Protein AF-A0A0A1UCY6-F1 (afdb_monomer_lite)

Foldseek 3Di:
DALPPLLVVLLVQLVVLLVVQLVPVVDPDLGDPVSLVSNVVSLVVNLVVLVVCCVPPVVVVVVLSVLLVVLSVLLVVLSVCLVVDPDSLSNLVSSVSNSVSSLVNSVCSLQVLLVVLVVLLVVLLCLLVVDPDLVCVVVSLVSLVVSLVSLVRHLPYPQFDPVLSVLSVVLSVVSVVLSVVLVVCSVVVHDDPVSSVVSNVSSVSNSVSSVVRSVSSVVVSVVVVVVVVVVVVVSVVSSVVVVVVVVVVVVVVVVVVVVVVVVVVVVVVVVVVVVVVVVVVVVVVVVVVVVVVVVD

Secondary structure (DSSP, 8-state):
--S-HHHHHHHHHHHHHHHHHHHHTTSSSSS-HHHHHHHHHHHHHHHHHHHHHHHHH-TT-HHHHHHHHHHHHHHHHHHHHHTT--SHHHHHHHHHHHHHHHHHHHHHHHHHHHHHHHHHHHHHHHHHHH--SGGGHHHHHHHHHHHHHHHHHHHT-TTS-HHHHHHHHHHHHHHHHHHHHHHHHHHTT--SHHHHHHHHHHHHHHHHHHHHHHHHHHHHHHHHHHHHHHHHHHHHHHHHHHHHHHHHHHHHHHHHHHHHHHHHHHHHHHHHHHHHHHHHHHHHHHHHHHHHHHT-

Radius of gyration: 37.34 Å; chains: 1; bounding box: 74×32×142 Å

Sequence (296 aa):
MTLNTPITHLVAEVNEAIISIYKSTDSKELIPKQHESVIVKNVLELTEKVEDVVSKEYDGYDVLTTKIREKVESVNGNIISLSLLKSKEKVLDALFNISGDCSSLVVIFALSPFLRMVHFKEVTCDLVRSKTDIKDFPQILFTVQQYHQLLKSLANDSNIDKGSKDKIEAICVGLENKMEMWASAYRNKQKQDGLYKEVLEEFEKCGDVVLEAQKVVEKVVENYTKEKMGINQQLDKIRDKTSDTQKKAKNEKTERIEQLLTKEEREEAKSESEKATDEESIEKCQQIVAESQRSK

Structure (mmCIF, N/CA/C/O backbone):
data_AF-A0A0A1UCY6-F1
#
_entry.id   AF-A0A0A1UCY6-F1
#
loop_
_atom_site.group_PDB
_atom_site.id
_atom_site.type_symbol
_atom_site.label_atom_id
_atom_site.label_alt_id
_atom_site.label_comp_id
_atom_site.label_asym_id
_atom_site.label_entity_id
_atom_site.label_seq_id
_atom_site.pdbx_PDB_ins_code
_atom_site.Cartn_x
_atom_site.Cartn_y
_atom_site.Cartn_z
_atom_site.occupancy
_atom_site.B_iso_or_equiv
_atom_site.auth_seq_id
_atom_site.auth_comp_id
_atom_site.auth_asym_id
_atom_site.auth_atom_id
_atom_site.pdbx_PDB_model_num
ATOM 1 N N . MET A 1 1 ? 5.368 0.051 10.826 1.00 36.47 1 MET A N 1
ATOM 2 C CA . MET A 1 1 ? 5.473 -0.326 9.407 1.00 36.47 1 MET A CA 1
ATOM 3 C C . MET A 1 1 ? 5.391 0.980 8.621 1.00 36.47 1 MET A C 1
ATOM 5 O O . MET A 1 1 ? 4.327 1.537 8.401 1.00 36.47 1 MET A O 1
ATOM 9 N N . THR A 1 2 ? 6.540 1.568 8.322 1.00 36.78 2 THR A N 1
ATOM 10 C CA . THR A 1 2 ? 6.641 2.617 7.302 1.00 36.78 2 THR A CA 1
ATOM 11 C C . THR A 1 2 ? 6.137 2.043 5.976 1.00 36.78 2 THR A C 1
ATOM 13 O O . THR A 1 2 ? 6.416 0.869 5.725 1.00 36.78 2 THR A O 1
ATOM 16 N N . LEU A 1 3 ? 5.468 2.818 5.105 1.00 48.84 3 LEU A N 1
ATOM 17 C CA . LEU A 1 3 ? 5.496 2.571 3.653 1.00 48.84 3 LEU A CA 1
ATOM 18 C C . LEU A 1 3 ? 6.866 2.006 3.329 1.00 48.84 3 LEU A C 1
ATOM 20 O O . LEU A 1 3 ? 7.843 2.646 3.717 1.00 48.84 3 LEU A O 1
ATOM 24 N N . ASN A 1 4 ? 6.943 0.813 2.742 1.00 61.12 4 ASN A N 1
ATOM 25 C CA . ASN A 1 4 ? 8.197 0.086 2.593 1.00 61.12 4 ASN A CA 1
ATOM 26 C C . ASN A 1 4 ? 9.200 0.921 1.781 1.00 61.12 4 ASN A C 1
ATOM 28 O O . ASN A 1 4 ? 9.358 0.736 0.580 1.00 61.12 4 ASN A O 1
ATOM 32 N N . THR A 1 5 ? 9.913 1.832 2.450 1.00 60.22 5 THR A N 1
ATOM 33 C CA . THR A 1 5 ? 11.006 2.651 1.937 1.00 60.22 5 THR A CA 1
ATOM 34 C C . THR A 1 5 ? 12.005 1.771 1.195 1.00 60.22 5 THR A C 1
ATOM 36 O O . THR A 1 5 ? 12.453 2.182 0.127 1.00 60.22 5 THR A O 1
ATOM 39 N N . PRO A 1 6 ? 12.276 0.528 1.656 1.00 64.75 6 PRO A N 1
ATOM 40 C CA . PRO A 1 6 ? 13.057 -0.426 0.885 1.00 64.75 6 PRO A CA 1
ATOM 41 C C . PRO A 1 6 ? 12.471 -0.773 -0.496 1.00 64.75 6 PRO A C 1
ATOM 43 O O . PRO A 1 6 ? 13.231 -0.850 -1.451 1.00 64.75 6 PRO A O 1
ATOM 46 N N . ILE A 1 7 ? 11.152 -0.956 -0.629 1.00 73.94 7 ILE A N 1
ATOM 47 C CA . ILE A 1 7 ? 10.473 -1.248 -1.906 1.00 73.94 7 ILE A CA 1
ATOM 48 C C . ILE A 1 7 ? 10.523 -0.025 -2.827 1.00 73.94 7 ILE A C 1
ATOM 50 O O . ILE A 1 7 ? 10.945 -0.139 -3.975 1.00 73.94 7 ILE A O 1
ATOM 54 N N . THR A 1 8 ? 10.156 1.160 -2.330 1.00 70.19 8 THR A N 1
ATOM 55 C CA . THR A 1 8 ? 10.179 2.393 -3.136 1.00 70.19 8 THR A CA 1
ATOM 56 C C . THR A 1 8 ? 11.591 2.739 -3.611 1.00 70.19 8 THR A C 1
ATOM 58 O O . THR A 1 8 ? 11.768 3.139 -4.761 1.00 70.19 8 THR A O 1
ATOM 61 N N . HIS A 1 9 ? 12.602 2.549 -2.758 1.00 75.50 9 HIS A N 1
ATOM 62 C CA . HIS A 1 9 ? 14.003 2.775 -3.105 1.00 75.50 9 HIS A CA 1
ATOM 63 C C . HIS A 1 9 ? 14.498 1.789 -4.170 1.00 75.50 9 HIS A C 1
ATOM 65 O O . HIS A 1 9 ? 15.027 2.226 -5.187 1.00 75.50 9 HIS A O 1
ATOM 71 N N . LEU A 1 10 ? 14.235 0.487 -4.006 1.00 77.81 10 LEU A N 1
ATOM 72 C CA . LEU A 1 10 ? 14.596 -0.520 -5.011 1.00 77.81 10 LEU A CA 1
ATOM 73 C C . LEU A 1 10 ? 13.938 -0.239 -6.366 1.00 77.81 10 LEU A C 1
ATOM 75 O O . LEU A 1 10 ? 14.591 -0.316 -7.404 1.00 77.81 10 LEU A O 1
ATOM 79 N N . VAL A 1 11 ? 12.662 0.157 -6.371 1.00 79.31 11 VAL A N 1
ATOM 80 C CA . VAL A 1 11 ? 11.963 0.546 -7.604 1.00 79.31 11 VAL A CA 1
ATOM 81 C C . VAL A 1 11 ? 12.565 1.811 -8.226 1.00 79.31 11 VAL A C 1
ATOM 83 O O . VAL A 1 11 ? 12.599 1.929 -9.454 1.00 79.31 11 VAL A O 1
ATOM 86 N N . ALA A 1 12 ? 13.043 2.766 -7.426 1.00 75.69 12 ALA A N 1
ATOM 87 C CA . ALA A 1 12 ? 13.746 3.938 -7.943 1.00 75.69 12 ALA A CA 1
ATOM 88 C C . ALA A 1 12 ? 15.051 3.533 -8.644 1.00 75.69 12 ALA A C 1
ATOM 90 O O . ALA A 1 12 ? 15.244 3.906 -9.799 1.00 75.69 12 ALA A O 1
ATOM 91 N N . GLU A 1 13 ? 15.872 2.693 -8.013 1.00 76.38 13 GLU A N 1
ATOM 92 C CA . GLU A 1 13 ? 17.135 2.220 -8.592 1.00 76.38 13 GLU A CA 1
ATOM 93 C C . GLU A 1 13 ? 16.928 1.391 -9.869 1.00 76.38 13 GLU A C 1
ATOM 95 O O . GLU A 1 13 ? 17.644 1.577 -10.855 1.00 76.38 13 GLU A O 1
ATOM 100 N N . VAL A 1 14 ? 15.917 0.510 -9.896 1.00 79.81 14 VAL A N 1
ATOM 101 C CA . VAL A 1 14 ? 15.536 -0.234 -11.111 1.00 79.81 14 VAL A CA 1
ATOM 102 C C . VAL A 1 14 ? 15.190 0.740 -12.237 1.00 79.81 14 VAL A C 1
ATOM 104 O O . VAL A 1 14 ? 15.699 0.614 -13.351 1.00 79.81 14 VAL A O 1
ATOM 107 N N . ASN A 1 15 ? 14.371 1.753 -11.951 1.00 75.50 15 ASN A N 1
ATOM 108 C CA . ASN A 1 15 ? 13.980 2.746 -12.946 1.00 75.50 15 ASN A CA 1
ATOM 109 C C . ASN A 1 15 ? 15.160 3.612 -13.424 1.00 75.50 15 ASN A C 1
ATOM 111 O O . ASN A 1 15 ? 15.242 3.922 -14.611 1.00 75.50 15 ASN A O 1
ATOM 115 N N . GLU A 1 16 ? 16.085 3.993 -12.544 1.00 77.06 16 GLU A N 1
ATOM 116 C CA . GLU A 1 16 ? 17.292 4.743 -12.915 1.00 77.06 16 GLU A CA 1
ATOM 117 C C . GLU A 1 16 ? 18.230 3.930 -13.814 1.00 77.06 16 GLU A C 1
ATOM 119 O O . GLU A 1 16 ? 18.746 4.449 -14.814 1.00 77.06 16 GLU A O 1
ATOM 124 N N . ALA A 1 17 ? 18.412 2.642 -13.508 1.00 76.00 17 ALA A N 1
ATOM 125 C CA . ALA A 1 17 ? 19.177 1.728 -14.348 1.00 76.00 17 ALA A CA 1
ATOM 126 C C . ALA A 1 17 ? 18.526 1.575 -15.732 1.00 76.00 17 ALA A C 1
ATOM 128 O O . ALA A 1 17 ? 19.215 1.685 -16.747 1.00 76.00 17 ALA A O 1
ATOM 129 N N . ILE A 1 18 ? 17.197 1.427 -15.784 1.00 77.12 18 ILE A N 1
ATOM 130 C CA . ILE A 1 18 ? 16.427 1.379 -17.035 1.00 77.12 18 ILE A CA 1
ATOM 131 C C . ILE A 1 18 ? 16.648 2.656 -17.858 1.00 77.12 18 ILE A C 1
ATOM 133 O O . ILE A 1 18 ? 17.048 2.576 -19.019 1.00 77.12 18 ILE A O 1
ATOM 137 N N . ILE A 1 19 ? 16.469 3.842 -17.265 1.00 71.50 19 ILE A N 1
ATOM 138 C CA . ILE A 1 19 ? 16.681 5.135 -17.945 1.00 71.50 19 ILE A CA 1
ATOM 139 C C . ILE A 1 19 ? 18.115 5.256 -18.484 1.00 71.50 19 ILE A C 1
ATOM 141 O O . ILE A 1 19 ? 18.329 5.793 -19.574 1.00 71.50 19 ILE A O 1
ATOM 145 N N . SER A 1 20 ? 19.102 4.750 -17.744 1.00 74.25 20 SER A N 1
ATOM 146 C CA . SER A 1 20 ? 20.510 4.760 -18.160 1.00 74.25 20 SER A CA 1
ATOM 147 C C . SER A 1 20 ? 20.765 3.855 -19.370 1.00 74.25 20 SER A C 1
ATOM 149 O O . SER A 1 20 ? 21.472 4.258 -20.298 1.00 74.25 20 SER A O 1
ATOM 151 N N . ILE A 1 21 ? 20.133 2.677 -19.425 1.00 71.69 21 ILE A N 1
ATOM 152 C CA . ILE A 1 21 ? 20.157 1.809 -20.615 1.00 71.69 21 ILE A CA 1
ATOM 153 C C . ILE A 1 21 ? 19.553 2.554 -21.803 1.00 71.69 21 ILE A C 1
ATOM 155 O O . ILE A 1 21 ? 20.189 2.666 -22.845 1.00 71.69 21 ILE A O 1
ATOM 159 N N . TYR A 1 22 ? 18.380 3.164 -21.636 1.00 68.19 22 TYR A N 1
ATOM 160 C CA . TYR A 1 22 ? 17.743 3.920 -22.713 1.00 68.19 22 TYR A CA 1
ATOM 161 C C . TYR A 1 22 ? 18.641 5.025 -23.279 1.00 68.19 22 TYR A C 1
ATOM 163 O O . TYR A 1 22 ? 18.800 5.118 -24.496 1.00 68.19 22 TYR A O 1
ATOM 171 N N . LYS A 1 23 ? 19.284 5.816 -22.413 1.00 67.69 23 LYS A N 1
ATOM 172 C CA . LYS A 1 23 ? 20.198 6.895 -22.824 1.00 67.69 23 LYS A CA 1
ATOM 173 C C . LYS A 1 23 ? 21.490 6.398 -23.484 1.00 67.69 23 LYS A C 1
ATOM 175 O O . LYS A 1 23 ? 22.097 7.154 -24.232 1.00 67.69 23 LYS A O 1
ATOM 180 N N . SER A 1 24 ? 21.913 5.160 -23.222 1.00 63.75 24 SER A N 1
ATOM 181 C CA . SER A 1 24 ? 23.158 4.576 -23.751 1.00 63.75 24 SER A CA 1
ATOM 182 C C . SER A 1 24 ? 22.975 3.749 -25.030 1.00 63.75 24 SER A C 1
ATOM 184 O O . SER A 1 24 ? 23.959 3.302 -25.622 1.00 63.75 24 SER A O 1
ATOM 186 N N . THR A 1 25 ? 21.741 3.585 -25.520 1.00 57.81 25 THR A N 1
ATOM 187 C CA . THR A 1 25 ? 21.424 2.744 -26.693 1.00 57.81 25 THR A CA 1
ATOM 188 C C . THR A 1 25 ? 21.888 3.274 -28.070 1.00 57.81 25 THR A C 1
ATOM 190 O O . THR A 1 25 ? 21.424 2.772 -29.100 1.00 57.81 25 THR A O 1
ATOM 193 N N . ASP A 1 26 ? 22.835 4.216 -28.112 1.00 53.22 26 ASP A N 1
ATOM 194 C CA . ASP A 1 26 ? 23.655 4.526 -29.300 1.00 53.22 26 ASP A CA 1
ATOM 195 C C . ASP A 1 26 ? 24.856 3.562 -29.459 1.00 53.22 26 ASP A C 1
ATOM 197 O O . ASP A 1 26 ? 25.569 3.597 -30.464 1.00 53.22 26 ASP A O 1
ATOM 201 N N . SER A 1 27 ? 25.097 2.678 -28.481 1.00 48.75 27 SER A N 1
ATOM 202 C CA . SER A 1 27 ? 26.205 1.714 -28.503 1.00 48.75 27 SER A CA 1
ATOM 203 C C . SER A 1 27 ? 25.883 0.427 -29.289 1.00 48.75 27 SER A C 1
ATOM 205 O O . SER A 1 27 ? 24.729 0.024 -29.416 1.00 48.75 27 SER A O 1
ATOM 207 N N . LYS A 1 28 ? 26.922 -0.253 -29.803 1.00 51.94 28 LYS A N 1
ATOM 208 C CA . LYS A 1 28 ? 26.814 -1.542 -30.522 1.00 51.94 28 LYS A CA 1
ATOM 209 C C . LYS A 1 28 ? 26.349 -2.716 -29.636 1.00 51.94 28 LYS A C 1
ATOM 211 O O . LYS A 1 28 ? 26.032 -3.772 -30.180 1.00 51.94 28 LYS A O 1
ATOM 216 N N . GLU A 1 29 ? 26.318 -2.558 -28.311 1.00 55.44 29 GLU A N 1
ATOM 217 C CA . GLU A 1 29 ? 25.766 -3.545 -27.372 1.00 55.44 29 GLU A CA 1
ATOM 218 C C . GLU A 1 29 ? 24.284 -3.245 -27.083 1.00 55.44 29 GLU A C 1
ATOM 220 O O . GLU A 1 29 ? 23.914 -2.093 -26.863 1.00 55.44 29 GLU A O 1
ATOM 225 N N . LEU A 1 30 ? 23.429 -4.282 -27.073 1.00 62.16 30 LEU A N 1
ATOM 226 C CA . LEU A 1 30 ? 21.986 -4.130 -26.810 1.00 62.16 30 LEU A CA 1
ATOM 227 C C . LEU A 1 30 ? 21.695 -3.622 -25.388 1.00 62.16 30 LEU A C 1
ATOM 229 O O . LEU A 1 30 ? 20.780 -2.820 -25.212 1.00 62.16 30 LEU A O 1
ATOM 233 N N . ILE A 1 31 ? 22.458 -4.094 -24.395 1.00 67.81 31 ILE A N 1
ATOM 234 C CA . ILE A 1 31 ? 22.411 -3.663 -22.994 1.00 67.81 31 ILE A CA 1
ATOM 235 C C . ILE A 1 31 ? 23.829 -3.787 -22.417 1.00 67.81 31 ILE A C 1
ATOM 237 O O . ILE A 1 31 ? 24.415 -4.869 -22.506 1.00 67.81 31 ILE A O 1
ATOM 241 N N . PRO A 1 32 ? 24.395 -2.742 -21.791 1.00 71.50 32 PRO A N 1
ATOM 242 C CA . PRO A 1 32 ? 25.654 -2.886 -21.069 1.00 71.50 32 PRO A CA 1
ATOM 243 C C . PRO A 1 32 ? 25.485 -3.840 -19.875 1.00 71.50 32 PRO A C 1
ATOM 245 O O . PRO A 1 32 ? 24.627 -3.618 -19.018 1.00 71.50 32 PRO A O 1
ATOM 248 N N . LYS A 1 33 ? 26.338 -4.870 -19.770 1.00 70.88 33 LYS A N 1
ATOM 249 C CA . LYS A 1 33 ? 26.254 -5.923 -18.727 1.00 70.88 33 LYS A CA 1
ATOM 250 C C . LYS A 1 33 ? 26.164 -5.388 -17.295 1.00 70.88 33 LYS A C 1
ATOM 252 O O . LYS A 1 33 ? 25.542 -6.004 -16.433 1.00 70.88 33 LYS A O 1
ATOM 257 N N . GLN A 1 34 ? 26.794 -4.244 -17.030 1.00 75.12 34 GLN A N 1
ATOM 258 C CA . GLN A 1 34 ? 26.742 -3.594 -15.724 1.00 75.12 34 GLN A CA 1
ATOM 259 C C . GLN A 1 34 ? 25.317 -3.147 -15.363 1.00 75.12 34 GLN A C 1
ATOM 261 O O . GLN A 1 34 ? 24.903 -3.328 -14.223 1.00 75.12 34 GLN A O 1
ATOM 266 N N . HIS A 1 35 ? 24.552 -2.611 -16.318 1.00 75.06 35 HIS A N 1
ATOM 267 C CA . HIS A 1 35 ? 23.176 -2.178 -16.074 1.00 75.06 35 HIS A CA 1
ATOM 268 C C . HIS A 1 35 ? 22.208 -3.356 -15.961 1.00 75.06 35 HIS A C 1
ATOM 270 O O . HIS A 1 35 ? 21.337 -3.339 -15.097 1.00 75.06 35 HIS A O 1
ATOM 276 N N . GLU A 1 36 ? 22.389 -4.396 -16.779 1.00 77.44 36 GLU A N 1
ATOM 277 C CA . GLU A 1 36 ? 21.610 -5.636 -16.669 1.00 77.44 36 GLU A CA 1
ATOM 278 C C . GLU A 1 36 ? 21.780 -6.272 -15.281 1.00 77.44 36 GLU A C 1
ATOM 280 O O . GLU A 1 36 ? 20.794 -6.578 -14.617 1.00 77.44 36 GLU A O 1
ATOM 285 N N . SER A 1 37 ? 23.022 -6.375 -14.798 1.00 80.38 37 SER A N 1
ATOM 286 C CA . SER A 1 37 ? 23.331 -6.904 -13.464 1.00 80.38 37 SER A CA 1
ATOM 287 C C . SER A 1 37 ? 22.648 -6.114 -12.339 1.00 80.38 37 SER A C 1
ATOM 289 O O . SER A 1 37 ? 22.101 -6.710 -11.413 1.00 80.38 37 SER A O 1
ATOM 291 N N . VAL A 1 38 ? 22.615 -4.778 -12.439 1.00 81.38 38 VAL A N 1
ATOM 292 C CA . VAL A 1 38 ? 21.923 -3.917 -11.463 1.00 81.38 38 VAL A CA 1
ATOM 293 C C . VAL A 1 38 ? 20.415 -4.172 -11.466 1.00 81.38 38 VAL A C 1
ATOM 295 O O . VAL A 1 38 ? 19.833 -4.345 -10.398 1.00 81.38 38 VAL A O 1
ATOM 298 N N . ILE A 1 39 ? 19.784 -4.248 -12.643 1.00 82.06 39 ILE A N 1
ATOM 299 C CA . ILE A 1 39 ? 18.339 -4.510 -12.753 1.00 82.06 39 ILE A CA 1
ATOM 300 C C . ILE A 1 39 ? 17.994 -5.881 -12.172 1.00 82.06 39 ILE A C 1
ATOM 302 O O . ILE A 1 39 ? 17.085 -5.982 -11.351 1.00 82.06 39 ILE A O 1
ATOM 306 N N . VAL A 1 40 ? 18.739 -6.922 -12.560 1.00 84.56 40 VAL A N 1
ATOM 307 C CA . VAL A 1 40 ? 18.533 -8.292 -12.068 1.00 84.56 40 VAL A CA 1
ATOM 308 C C . VAL A 1 40 ? 18.658 -8.332 -10.548 1.00 84.56 40 VAL A C 1
ATOM 310 O O . VAL A 1 40 ? 17.751 -8.814 -9.874 1.00 84.56 40 VAL A O 1
ATOM 313 N N . LYS A 1 41 ? 19.750 -7.789 -9.998 1.00 86.25 41 LYS A N 1
ATOM 314 C CA . LYS A 1 41 ? 19.990 -7.772 -8.552 1.00 86.25 41 LYS A CA 1
ATOM 315 C C . LYS A 1 41 ? 18.849 -7.077 -7.806 1.00 86.25 41 LYS A C 1
ATOM 317 O O . LYS A 1 41 ? 18.304 -7.645 -6.864 1.00 86.25 41 LYS A O 1
ATOM 322 N N . ASN A 1 42 ? 18.482 -5.873 -8.236 1.00 84.75 42 ASN A N 1
ATOM 323 C CA . ASN A 1 42 ? 17.509 -5.061 -7.516 1.00 84.75 42 ASN A CA 1
ATOM 324 C C . ASN A 1 42 ? 16.091 -5.625 -7.606 1.00 84.75 42 ASN A C 1
ATOM 326 O O . ASN A 1 42 ? 15.320 -5.465 -6.665 1.00 84.75 42 ASN A O 1
ATOM 330 N N . VAL A 1 43 ? 15.739 -6.319 -8.691 1.00 86.25 43 VAL A N 1
ATOM 331 C CA . VAL A 1 43 ? 14.443 -7.001 -8.767 1.00 86.25 43 VAL A CA 1
ATOM 332 C C . VAL A 1 43 ? 14.399 -8.294 -7.966 1.00 86.25 43 VAL A C 1
ATOM 334 O O . VAL A 1 43 ? 13.355 -8.593 -7.385 1.00 86.25 43 VAL A O 1
ATOM 337 N N . LEU A 1 44 ? 15.492 -9.052 -7.888 1.00 86.62 44 LEU A N 1
ATOM 338 C CA . LEU A 1 44 ? 15.538 -10.201 -6.983 1.00 86.62 44 LEU A CA 1
ATOM 339 C C . LEU A 1 44 ? 15.350 -9.735 -5.534 1.00 86.62 44 LEU A C 1
ATOM 341 O O . LEU A 1 44 ? 14.496 -10.263 -4.827 1.00 86.62 44 LEU A O 1
ATOM 345 N N . GLU A 1 45 ? 16.039 -8.663 -5.135 1.00 87.69 45 GLU A N 1
ATOM 346 C CA . GLU A 1 45 ? 15.859 -8.062 -3.809 1.00 87.69 45 GLU A CA 1
ATOM 347 C C . GLU A 1 45 ? 14.438 -7.495 -3.611 1.00 87.69 45 GLU A C 1
ATOM 349 O O . GLU A 1 45 ? 13.851 -7.629 -2.537 1.00 87.69 45 GLU A O 1
ATOM 354 N N . LEU A 1 46 ? 13.849 -6.890 -4.649 1.00 86.56 46 LEU A N 1
ATOM 355 C CA . LEU A 1 46 ? 12.462 -6.416 -4.624 1.00 86.56 46 LEU A CA 1
ATOM 356 C C . LEU A 1 46 ? 11.487 -7.575 -4.413 1.00 86.56 46 LEU A C 1
ATOM 358 O O . LEU A 1 46 ? 10.582 -7.454 -3.594 1.00 86.56 46 LEU A O 1
ATOM 362 N N . THR A 1 47 ? 11.684 -8.685 -5.122 1.00 87.12 47 THR A N 1
ATOM 363 C CA . THR A 1 47 ? 10.861 -9.896 -5.018 1.00 87.12 47 THR A CA 1
ATOM 364 C C . THR A 1 47 ? 10.886 -10.441 -3.596 1.00 87.12 47 THR A C 1
ATOM 366 O O . THR A 1 47 ? 9.830 -10.661 -3.009 1.00 87.12 47 THR A O 1
ATOM 369 N N . GLU A 1 48 ? 12.077 -10.589 -3.012 1.00 87.69 48 GLU A N 1
ATOM 370 C CA . GLU A 1 48 ? 12.233 -11.072 -1.637 1.00 87.69 48 GLU A CA 1
ATOM 371 C C . GLU A 1 48 ? 11.522 -10.161 -0.630 1.00 87.69 48 GLU A C 1
ATOM 373 O O . GLU A 1 48 ? 10.778 -10.641 0.226 1.00 87.69 48 GLU A O 1
ATOM 378 N N . LYS A 1 49 ? 11.689 -8.838 -0.756 1.00 87.56 49 LYS A N 1
ATOM 379 C CA . LYS A 1 49 ? 11.025 -7.882 0.143 1.00 87.56 49 LYS A CA 1
ATOM 380 C C . LYS A 1 49 ? 9.514 -7.863 -0.035 1.00 87.56 49 LYS A C 1
ATOM 382 O O . LYS A 1 49 ? 8.795 -7.720 0.948 1.00 87.56 49 LYS A O 1
ATOM 387 N N . VAL A 1 50 ? 9.022 -7.989 -1.264 1.00 88.44 50 VAL A N 1
ATOM 388 C CA . VAL A 1 50 ? 7.582 -8.042 -1.529 1.00 88.44 50 VAL A CA 1
ATOM 389 C C . VAL A 1 50 ? 6.966 -9.293 -0.908 1.00 88.44 50 VAL A C 1
ATOM 391 O O . VAL A 1 50 ? 5.947 -9.169 -0.237 1.00 88.44 50 VAL A O 1
ATOM 394 N N . GLU A 1 51 ? 7.582 -10.466 -1.055 1.00 86.69 51 GLU A N 1
ATOM 395 C CA . GLU A 1 51 ? 7.083 -11.702 -0.431 1.00 86.69 51 GLU A CA 1
ATOM 396 C C . GLU A 1 51 ? 7.135 -11.643 1.106 1.00 86.69 51 GLU A C 1
ATOM 398 O O . GLU A 1 51 ? 6.185 -12.058 1.778 1.00 86.69 51 GLU A O 1
ATOM 403 N N . ASP A 1 52 ? 8.191 -11.060 1.686 1.00 87.50 52 ASP A N 1
ATOM 404 C CA . ASP A 1 52 ? 8.277 -10.831 3.135 1.00 87.50 52 ASP A CA 1
ATOM 405 C C . ASP A 1 52 ? 7.125 -9.947 3.639 1.00 87.50 52 ASP A C 1
ATOM 407 O O . ASP A 1 52 ? 6.468 -10.260 4.631 1.00 87.50 52 ASP A O 1
ATOM 411 N N . VAL A 1 53 ? 6.823 -8.872 2.914 1.00 84.00 53 VAL A N 1
ATOM 412 C CA . VAL A 1 53 ? 5.739 -7.949 3.258 1.00 84.00 53 VAL A CA 1
ATOM 413 C C . VAL A 1 53 ? 4.372 -8.604 3.067 1.00 84.00 53 VAL A C 1
ATOM 415 O O . VAL A 1 53 ? 3.515 -8.505 3.943 1.00 84.00 53 VAL A O 1
ATOM 418 N N . VAL A 1 54 ? 4.153 -9.298 1.949 1.00 86.06 54 VAL A N 1
ATOM 419 C CA . VAL A 1 54 ? 2.896 -10.004 1.660 1.00 86.06 54 VAL A CA 1
ATOM 420 C C . VAL A 1 54 ? 2.595 -11.033 2.747 1.00 86.06 54 VAL A C 1
ATOM 422 O O . VAL A 1 54 ? 1.490 -11.039 3.286 1.00 86.06 54 VAL A O 1
ATOM 425 N N . SER A 1 55 ? 3.584 -11.850 3.120 1.00 84.50 55 SER A N 1
ATOM 426 C CA . SER A 1 55 ? 3.417 -12.903 4.129 1.00 84.50 55 SER A CA 1
ATOM 427 C C . SER A 1 55 ? 3.148 -12.383 5.545 1.00 84.50 55 SER A C 1
ATOM 429 O O . SER A 1 55 ? 2.515 -13.082 6.333 1.00 84.50 55 SER A O 1
ATOM 431 N N . LYS A 1 56 ? 3.597 -11.166 5.880 1.00 81.75 56 LYS A N 1
ATOM 432 C CA . LYS A 1 56 ? 3.408 -10.569 7.214 1.00 81.75 56 LYS A CA 1
ATOM 433 C C . LYS A 1 56 ? 2.190 -9.662 7.315 1.00 81.75 56 LYS A C 1
ATOM 435 O O . LYS A 1 56 ? 1.586 -9.570 8.379 1.00 81.75 56 LYS A O 1
ATOM 440 N N . GLU A 1 57 ? 1.869 -8.941 6.246 1.00 77.31 57 GLU A N 1
ATOM 441 C CA . GLU A 1 57 ? 0.926 -7.825 6.306 1.00 77.31 57 GLU A CA 1
ATOM 442 C C . GLU A 1 57 ? -0.380 -8.062 5.543 1.00 77.31 57 GLU A C 1
ATOM 444 O O . GLU A 1 57 ? -1.381 -7.401 5.832 1.00 77.31 57 GLU A O 1
ATOM 449 N N . TYR A 1 58 ? -0.379 -8.956 4.554 1.00 79.69 58 TYR A N 1
ATOM 450 C CA . TYR A 1 58 ? -1.512 -9.173 3.646 1.00 79.69 58 TYR A CA 1
ATOM 451 C C . TYR A 1 58 ? -2.165 -10.541 3.835 1.00 79.69 58 TYR A C 1
ATOM 453 O O . TYR A 1 58 ? -2.947 -10.980 2.987 1.00 79.69 58 TYR A O 1
ATOM 461 N N . ASP A 1 59 ? -1.885 -11.197 4.960 1.00 74.44 59 ASP A N 1
ATOM 462 C CA . ASP A 1 59 ? -2.603 -12.401 5.356 1.00 74.44 59 ASP A CA 1
ATOM 463 C C . ASP A 1 59 ? -4.112 -12.103 5.461 1.00 74.44 59 ASP A C 1
ATOM 465 O O . ASP A 1 59 ? -4.525 -11.102 6.054 1.00 74.44 59 ASP A O 1
ATOM 469 N N . GLY A 1 60 ? -4.934 -12.922 4.801 1.00 77.00 60 GLY A N 1
ATOM 470 C CA . GLY A 1 60 ? -6.382 -12.716 4.674 1.00 77.00 60 GLY A CA 1
ATOM 471 C C . GLY A 1 60 ? -6.847 -11.717 3.598 1.00 77.00 60 GLY A C 1
ATOM 472 O O . GLY A 1 60 ? -8.053 -11.526 3.447 1.00 77.00 60 GLY A O 1
ATOM 473 N N . TYR A 1 61 ? -5.945 -11.106 2.817 1.00 82.25 61 TYR A N 1
ATOM 474 C CA . TYR A 1 61 ? -6.284 -10.211 1.694 1.00 82.25 61 TYR A CA 1
ATOM 475 C C . TYR A 1 61 ? -6.006 -10.860 0.327 1.00 82.25 61 TYR A C 1
ATOM 477 O O . TYR A 1 61 ? -5.282 -10.301 -0.500 1.00 82.25 61 TYR A O 1
ATOM 485 N N . ASP A 1 62 ? -6.605 -12.027 0.069 1.00 84.94 62 ASP A N 1
ATOM 486 C CA . ASP A 1 62 ? -6.303 -12.892 -1.086 1.00 84.94 62 ASP A CA 1
ATOM 487 C C . ASP A 1 62 ? -6.264 -12.156 -2.428 1.00 84.94 62 ASP A C 1
ATOM 489 O O . ASP A 1 62 ? -5.300 -12.286 -3.175 1.00 84.94 62 ASP A O 1
ATOM 493 N N . VAL A 1 63 ? -7.266 -11.320 -2.719 1.00 84.06 63 VAL A N 1
ATOM 494 C CA . VAL A 1 63 ? -7.333 -10.573 -3.986 1.00 84.06 63 VAL A CA 1
ATOM 495 C C . VAL A 1 63 ? -6.119 -9.657 -4.160 1.00 84.06 63 VAL A C 1
ATOM 497 O O . VAL A 1 63 ? -5.531 -9.601 -5.241 1.00 84.06 63 VAL A O 1
ATOM 500 N N . LEU A 1 64 ? -5.726 -8.944 -3.103 1.00 83.44 64 LEU A N 1
ATOM 501 C CA . LEU A 1 64 ? -4.601 -8.015 -3.153 1.00 83.44 64 LEU A CA 1
ATOM 502 C C . LEU A 1 64 ? -3.272 -8.770 -3.223 1.00 83.44 64 LEU A C 1
ATOM 504 O O . LEU A 1 64 ? -2.411 -8.416 -4.025 1.00 83.44 64 LEU A O 1
ATOM 508 N N . THR A 1 65 ? -3.149 -9.854 -2.459 1.00 88.25 65 THR A N 1
ATOM 509 C CA . THR A 1 65 ? -2.012 -10.777 -2.501 1.00 88.25 65 THR A CA 1
ATOM 510 C C . THR A 1 65 ? -1.818 -11.367 -3.897 1.00 88.25 65 THR A C 1
ATOM 512 O O . THR A 1 65 ? -0.706 -11.338 -4.425 1.00 88.25 65 THR A O 1
ATOM 515 N N . THR A 1 66 ? -2.889 -11.828 -4.550 1.00 89.06 66 THR A N 1
ATOM 516 C CA . THR A 1 66 ? -2.843 -12.312 -5.935 1.00 89.06 66 THR A CA 1
ATOM 517 C C . THR A 1 66 ? -2.370 -11.218 -6.886 1.00 89.06 66 THR A C 1
ATOM 519 O O . THR A 1 66 ? -1.479 -11.469 -7.691 1.00 89.06 66 THR A O 1
ATOM 522 N N . LYS A 1 67 ? -2.887 -9.987 -6.771 1.00 89.56 67 LYS A N 1
ATOM 523 C CA . LYS A 1 67 ? -2.449 -8.874 -7.631 1.00 89.56 67 LYS A CA 1
ATOM 524 C C . LYS A 1 67 ? -0.992 -8.486 -7.430 1.00 89.56 67 LYS A C 1
ATOM 526 O O . LYS A 1 67 ? -0.313 -8.197 -8.411 1.00 89.56 67 LYS A O 1
ATOM 531 N N . ILE A 1 68 ? -0.496 -8.502 -6.197 1.00 89.50 68 ILE A N 1
ATOM 532 C CA . ILE A 1 68 ? 0.921 -8.252 -5.920 1.00 89.50 68 ILE A CA 1
ATOM 533 C C . ILE A 1 68 ? 1.784 -9.356 -6.549 1.00 89.50 68 ILE A C 1
ATOM 535 O O . ILE A 1 68 ? 2.749 -9.043 -7.245 1.00 89.50 68 ILE A O 1
ATOM 539 N N . ARG A 1 69 ? 1.403 -10.630 -6.387 1.00 91.12 69 ARG A N 1
ATOM 540 C CA . ARG A 1 69 ? 2.132 -11.768 -6.970 1.00 91.12 69 ARG A CA 1
ATOM 541 C C . ARG A 1 69 ? 2.132 -11.765 -8.494 1.00 91.12 69 ARG A C 1
ATOM 543 O O . ARG A 1 69 ? 3.197 -11.921 -9.074 1.00 91.12 69 ARG A O 1
ATOM 550 N N . GLU A 1 70 ? 0.998 -11.484 -9.141 1.00 92.38 70 GLU A N 1
ATOM 551 C CA . GLU A 1 70 ? 0.921 -11.321 -10.605 1.00 92.38 70 GLU A CA 1
ATOM 552 C C . GLU A 1 70 ? 1.952 -10.291 -11.109 1.00 92.38 70 GLU A C 1
ATOM 554 O O . GLU A 1 70 ? 2.609 -10.498 -12.130 1.00 92.38 70 GLU A O 1
ATOM 559 N N . LYS A 1 71 ? 2.123 -9.177 -10.380 1.00 92.62 71 LYS A N 1
ATOM 560 C CA . LYS A 1 71 ? 3.118 -8.149 -10.718 1.00 92.62 71 LYS A CA 1
ATOM 561 C C . LYS A 1 71 ? 4.543 -8.647 -10.523 1.00 92.62 71 LYS A C 1
ATOM 563 O O . LYS A 1 71 ? 5.354 -8.481 -11.426 1.00 92.62 71 LYS A O 1
ATOM 568 N N . VAL A 1 72 ? 4.843 -9.291 -9.401 1.00 90.69 72 VAL A N 1
ATOM 569 C CA . VAL A 1 72 ? 6.170 -9.871 -9.136 1.00 90.69 72 VAL A CA 1
ATOM 570 C C . VAL A 1 72 ? 6.545 -10.929 -10.180 1.00 90.69 72 VAL A C 1
ATOM 572 O O . VAL A 1 72 ? 7.651 -10.902 -10.718 1.00 90.69 72 VAL A O 1
ATOM 575 N N . GLU A 1 73 ? 5.621 -11.827 -10.522 1.00 90.69 73 GLU A N 1
ATOM 576 C CA . GLU A 1 73 ? 5.810 -12.852 -11.553 1.00 90.69 73 GLU A CA 1
ATOM 577 C C . GLU A 1 73 ? 6.080 -12.233 -12.927 1.00 90.69 73 GLU A C 1
ATOM 579 O O . GLU A 1 73 ? 7.003 -12.659 -13.624 1.00 90.69 73 GLU A O 1
ATOM 584 N N . SER A 1 74 ? 5.330 -11.190 -13.297 1.00 90.94 74 SER A N 1
ATOM 585 C CA . SER A 1 74 ? 5.546 -10.454 -14.545 1.00 90.94 74 SER A CA 1
ATOM 586 C C . SER A 1 74 ? 6.930 -9.798 -14.593 1.00 90.94 74 SER A C 1
ATOM 588 O O . SER A 1 74 ? 7.650 -9.948 -15.586 1.00 90.94 74 SER A O 1
ATOM 590 N N . VAL A 1 75 ? 7.362 -9.123 -13.519 1.00 88.44 75 VAL A N 1
ATOM 591 C CA . VAL A 1 75 ? 8.703 -8.515 -13.458 1.00 88.44 75 VAL A CA 1
ATOM 592 C C . VAL A 1 75 ? 9.784 -9.598 -13.595 1.00 88.44 75 VAL A C 1
ATOM 594 O O . VAL A 1 75 ? 10.689 -9.459 -14.421 1.00 88.44 75 VAL A O 1
ATOM 597 N N . ASN A 1 76 ? 9.668 -10.707 -12.859 1.00 86.88 76 ASN A N 1
ATOM 598 C CA . ASN A 1 76 ? 10.630 -11.812 -12.913 1.00 86.88 76 ASN A CA 1
ATOM 599 C C . ASN A 1 76 ? 10.695 -12.470 -14.298 1.00 86.88 76 ASN A C 1
ATOM 601 O O . ASN A 1 76 ? 11.787 -12.709 -14.820 1.00 86.88 76 ASN A O 1
ATOM 605 N N . GLY A 1 77 ? 9.544 -12.707 -14.932 1.00 84.62 77 GLY A N 1
ATOM 606 C CA . GLY A 1 77 ? 9.472 -13.247 -16.289 1.00 84.62 77 GLY A CA 1
ATOM 607 C C . GLY A 1 77 ? 10.156 -12.339 -17.312 1.00 84.62 77 GLY A C 1
ATOM 608 O O . GLY A 1 77 ? 10.952 -12.810 -18.130 1.00 84.62 77 GLY A O 1
ATOM 609 N N . ASN A 1 78 ? 9.917 -11.027 -17.225 1.00 84.38 78 ASN A N 1
ATOM 610 C CA . ASN A 1 78 ? 10.558 -10.058 -18.110 1.00 84.38 78 ASN A CA 1
ATOM 611 C C . ASN A 1 78 ? 12.078 -10.005 -17.891 1.00 84.38 78 ASN A C 1
ATOM 613 O O . ASN A 1 78 ? 12.815 -9.961 -18.875 1.00 84.38 78 ASN A O 1
ATOM 617 N N . ILE A 1 79 ? 12.574 -10.103 -16.654 1.00 82.62 79 ILE A N 1
ATOM 618 C CA . ILE A 1 79 ? 14.022 -10.109 -16.388 1.00 82.62 79 ILE A CA 1
ATOM 619 C C . ILE A 1 79 ? 14.724 -11.340 -16.927 1.00 82.62 79 ILE A C 1
ATOM 621 O O . ILE A 1 79 ? 15.757 -11.203 -17.579 1.00 82.62 79 ILE A O 1
ATOM 625 N N . ILE A 1 80 ? 14.171 -12.532 -16.697 1.00 75.25 80 ILE A N 1
ATOM 626 C CA . ILE A 1 80 ? 14.746 -13.768 -17.246 1.00 75.25 80 ILE A CA 1
ATOM 627 C C . ILE A 1 80 ? 14.847 -13.645 -18.771 1.00 75.25 80 ILE A C 1
ATOM 629 O O . ILE A 1 80 ? 15.848 -14.041 -19.374 1.00 75.25 80 ILE A O 1
ATOM 633 N N . SER A 1 81 ? 13.835 -13.031 -19.390 1.00 75.56 81 SER A N 1
ATOM 634 C CA . SER A 1 81 ? 13.807 -12.827 -20.831 1.00 75.56 81 SER A CA 1
ATOM 635 C C . SER A 1 81 ? 14.824 -11.798 -21.337 1.00 75.56 81 SER A C 1
ATOM 637 O O . SER A 1 81 ? 15.306 -11.990 -22.449 1.00 75.56 81 SER A O 1
ATOM 639 N N . LEU A 1 82 ? 15.212 -10.772 -20.558 1.00 75.88 82 LEU A N 1
ATOM 640 C CA . LEU A 1 82 ? 16.095 -9.680 -21.015 1.00 75.88 82 LEU A CA 1
ATOM 641 C C . LEU A 1 82 ? 17.377 -10.199 -21.679 1.00 75.88 82 LEU A C 1
ATOM 643 O O . LEU A 1 82 ? 17.713 -9.770 -22.782 1.00 75.88 82 LEU A O 1
ATOM 647 N N . SER A 1 83 ? 18.028 -11.183 -21.055 1.00 69.81 83 SER A N 1
ATOM 648 C CA . SER A 1 83 ? 19.262 -11.808 -21.555 1.00 69.81 83 SER A CA 1
ATOM 649 C C . SER A 1 83 ? 19.085 -12.603 -22.864 1.00 69.81 83 SER A C 1
ATOM 651 O O . SER A 1 83 ? 20.043 -12.834 -23.605 1.00 69.81 83 SER A O 1
ATOM 653 N N . LEU A 1 84 ? 17.854 -13.023 -23.175 1.00 77.25 84 LEU A N 1
ATOM 654 C CA . LEU A 1 84 ? 17.499 -13.831 -24.347 1.00 77.25 84 LEU A CA 1
ATOM 655 C C . LEU A 1 84 ? 17.045 -12.974 -25.540 1.00 77.25 84 LEU A C 1
ATOM 657 O O . LEU A 1 84 ? 16.935 -13.472 -26.668 1.00 77.25 84 LEU A O 1
ATOM 661 N N . LEU A 1 85 ? 16.761 -11.689 -25.314 1.00 78.00 85 LEU A N 1
ATOM 662 C CA . LEU A 1 85 ? 16.223 -10.793 -26.329 1.00 78.00 85 LEU A CA 1
ATOM 663 C C . LEU A 1 85 ? 17.325 -10.290 -27.264 1.00 78.00 85 LEU A C 1
ATOM 665 O O . LEU A 1 85 ? 18.234 -9.560 -26.890 1.00 78.00 85 LEU A O 1
ATOM 669 N N . LYS A 1 86 ? 17.200 -10.656 -28.543 1.00 72.75 86 LYS A N 1
ATOM 670 C CA . LYS A 1 86 ? 18.154 -10.283 -29.605 1.00 72.75 86 LYS A CA 1
ATOM 671 C C . LYS A 1 86 ? 17.790 -8.993 -30.347 1.00 72.75 86 LYS A C 1
ATOM 673 O O . LYS A 1 86 ? 18.548 -8.550 -31.203 1.00 72.75 86 LYS A O 1
ATOM 678 N N . SER A 1 87 ? 16.612 -8.428 -30.074 1.00 76.25 87 SER A N 1
ATOM 679 C CA . SER A 1 87 ? 16.109 -7.209 -30.720 1.00 76.25 87 SER A CA 1
ATOM 680 C C . SER A 1 87 ? 16.026 -6.073 -29.713 1.00 76.25 87 SER A C 1
ATOM 682 O O . SER A 1 87 ? 15.475 -6.260 -28.629 1.00 76.25 87 SER A O 1
ATOM 684 N N . LYS A 1 88 ? 16.515 -4.893 -30.116 1.00 70.81 88 LYS A N 1
ATOM 685 C CA . LYS A 1 88 ? 16.451 -3.664 -29.320 1.00 70.81 88 LYS A CA 1
ATOM 686 C C . LYS A 1 88 ? 15.009 -3.346 -28.935 1.00 70.81 88 LYS A C 1
ATOM 688 O O . LYS A 1 88 ? 14.754 -3.108 -27.770 1.00 70.81 88 LYS A O 1
ATOM 693 N N . GLU A 1 89 ? 14.062 -3.438 -29.865 1.00 72.88 89 GLU A N 1
ATOM 694 C CA . GLU A 1 89 ? 12.642 -3.160 -29.591 1.00 72.88 89 GLU A CA 1
ATOM 695 C C . GLU A 1 89 ? 12.086 -4.057 -28.484 1.00 72.88 89 GLU A C 1
ATOM 697 O O . GLU A 1 89 ? 11.513 -3.560 -27.523 1.00 72.88 89 GLU A O 1
ATOM 702 N N . LYS A 1 90 ? 12.361 -5.364 -28.556 1.00 78.69 90 LYS A N 1
ATOM 703 C CA . LYS A 1 90 ? 11.894 -6.311 -27.538 1.00 78.69 90 LYS A CA 1
ATOM 704 C C . LYS A 1 90 ? 12.526 -6.044 -26.174 1.00 78.69 90 LYS A C 1
ATOM 706 O O . LYS A 1 90 ? 11.850 -6.177 -25.161 1.00 78.69 90 LYS A O 1
ATOM 711 N N . VAL A 1 91 ? 13.814 -5.684 -26.145 1.00 78.06 91 VAL A N 1
ATOM 712 C CA . VAL A 1 91 ? 14.500 -5.276 -24.910 1.00 78.06 91 VAL A CA 1
ATOM 713 C C . VAL A 1 91 ? 13.808 -4.060 -24.303 1.00 78.06 91 VAL A C 1
ATOM 715 O O . VAL A 1 91 ? 13.522 -4.065 -23.110 1.00 78.06 91 VAL A O 1
ATOM 718 N N . LEU A 1 92 ? 13.507 -3.041 -25.112 1.00 75.12 92 LEU A N 1
ATOM 719 C CA . LEU A 1 92 ? 12.815 -1.852 -24.625 1.00 75.12 92 LEU A CA 1
ATOM 720 C C . LEU A 1 92 ? 11.424 -2.208 -24.081 1.00 75.12 92 LEU A C 1
ATOM 722 O O . LEU A 1 92 ? 11.109 -1.818 -22.961 1.00 75.12 92 LEU A O 1
ATOM 726 N N . ASP A 1 93 ? 10.639 -3.017 -24.797 1.00 79.25 93 ASP A N 1
ATOM 727 C CA . ASP A 1 93 ? 9.317 -3.472 -24.338 1.00 79.25 93 ASP A CA 1
ATOM 728 C C . ASP A 1 93 ? 9.391 -4.213 -22.989 1.00 79.25 93 ASP A C 1
ATOM 730 O O . ASP A 1 93 ? 8.597 -3.951 -22.084 1.00 79.25 93 ASP A O 1
ATOM 734 N N . ALA A 1 94 ? 10.380 -5.092 -22.803 1.00 83.62 94 ALA A N 1
ATOM 735 C CA . ALA A 1 94 ? 10.591 -5.783 -21.531 1.00 83.62 94 ALA A CA 1
ATOM 736 C C . ALA A 1 94 ? 10.963 -4.809 -20.396 1.00 83.62 94 ALA A C 1
ATOM 738 O O . ALA A 1 94 ? 10.421 -4.909 -19.295 1.00 83.62 94 ALA A O 1
ATOM 739 N N . LEU A 1 95 ? 11.842 -3.833 -20.657 1.00 81.31 95 LEU A N 1
ATOM 740 C CA . LEU A 1 95 ? 12.210 -2.801 -19.678 1.00 81.31 95 LEU A CA 1
ATOM 741 C C . LEU A 1 95 ? 11.020 -1.894 -19.324 1.00 81.31 95 LEU A C 1
ATOM 743 O O . LEU A 1 95 ? 10.880 -1.493 -18.168 1.00 81.31 95 LEU A O 1
ATOM 747 N N . PHE A 1 96 ? 10.144 -1.595 -20.286 1.00 79.81 96 PHE A N 1
ATOM 748 C CA . PHE A 1 96 ? 8.891 -0.877 -20.042 1.00 79.81 96 PHE A CA 1
ATOM 749 C C . PHE A 1 96 ? 7.958 -1.651 -19.117 1.00 79.81 96 PHE A C 1
ATOM 751 O O . PHE A 1 96 ? 7.445 -1.078 -18.157 1.00 79.81 96 PHE A O 1
ATOM 758 N N . ASN A 1 97 ? 7.766 -2.945 -19.376 1.00 86.75 97 ASN A N 1
ATOM 759 C CA . ASN A 1 97 ? 6.919 -3.792 -18.540 1.00 86.75 97 ASN A CA 1
ATOM 760 C C . ASN A 1 97 ? 7.467 -3.882 -17.110 1.00 86.75 97 ASN A C 1
ATOM 762 O O . ASN A 1 97 ? 6.717 -3.675 -16.158 1.00 86.75 97 ASN A O 1
ATOM 766 N N . ILE A 1 98 ? 8.783 -4.081 -16.957 1.00 86.88 98 ILE A N 1
ATOM 767 C CA . ILE A 1 98 ? 9.461 -4.066 -15.649 1.00 86.88 98 ILE A CA 1
ATOM 768 C C . ILE A 1 98 ? 9.203 -2.742 -14.928 1.00 86.88 98 ILE A C 1
ATOM 770 O O . ILE A 1 98 ? 8.794 -2.745 -13.770 1.00 86.88 98 ILE A O 1
ATOM 774 N N . SER A 1 99 ? 9.409 -1.607 -15.602 1.00 82.75 99 SER A N 1
ATOM 775 C CA . SER A 1 99 ? 9.182 -0.285 -15.013 1.00 82.75 99 SER A CA 1
ATOM 776 C C . SER A 1 99 ? 7.723 -0.095 -14.579 1.00 82.75 99 SER A C 1
ATOM 778 O O . SER A 1 99 ? 7.465 0.316 -13.446 1.00 82.75 99 SER A O 1
ATOM 780 N N . GLY A 1 100 ? 6.766 -0.448 -15.443 1.00 84.12 100 GLY A N 1
ATOM 781 C CA . GLY A 1 100 ? 5.334 -0.306 -15.180 1.00 84.12 100 GLY A CA 1
ATOM 782 C C . GLY A 1 100 ? 4.840 -1.169 -14.018 1.00 84.12 100 GLY A C 1
ATOM 783 O O . GLY A 1 100 ? 4.098 -0.686 -13.155 1.00 84.12 100 GLY A O 1
ATOM 784 N N . ASP A 1 101 ? 5.278 -2.424 -13.947 1.00 90.19 101 ASP A N 1
ATOM 785 C CA . ASP A 1 101 ? 4.896 -3.330 -12.865 1.00 90.19 101 ASP A CA 1
ATOM 786 C C . ASP A 1 101 ? 5.565 -2.944 -11.537 1.00 90.19 101 ASP A C 1
ATOM 788 O O . ASP A 1 101 ? 4.885 -2.889 -10.510 1.00 90.19 101 ASP A O 1
ATOM 792 N N . CYS A 1 102 ? 6.842 -2.546 -11.552 1.00 86.38 102 CYS A N 1
ATOM 793 C CA . CYS A 1 102 ? 7.524 -1.989 -10.381 1.00 86.38 102 CYS A CA 1
ATOM 794 C C . CYS A 1 102 ? 6.827 -0.722 -9.855 1.00 86.38 102 CYS A C 1
ATOM 796 O O . CYS A 1 102 ? 6.606 -0.584 -8.651 1.00 86.38 102 CYS A O 1
ATOM 798 N N . SER A 1 103 ? 6.429 0.199 -10.736 1.00 83.69 103 SER A N 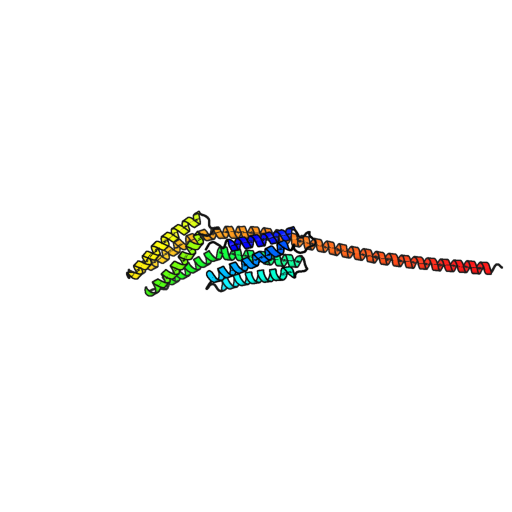1
ATOM 799 C CA . SER A 1 103 ? 5.662 1.385 -10.339 1.00 83.69 103 SER A CA 1
ATOM 800 C C . SER A 1 103 ? 4.277 1.032 -9.797 1.00 83.69 103 SER A C 1
ATOM 802 O O . SER A 1 103 ? 3.833 1.652 -8.833 1.00 83.69 103 SER A O 1
ATOM 804 N N . SER A 1 104 ? 3.618 0.009 -10.347 1.00 87.44 104 SER A N 1
ATOM 805 C CA . SER A 1 104 ? 2.338 -0.487 -9.822 1.00 87.44 104 SER A CA 1
ATOM 806 C C . SER A 1 104 ? 2.477 -1.007 -8.389 1.00 87.44 104 SER A C 1
ATOM 808 O O . SER A 1 104 ? 1.623 -0.720 -7.553 1.00 87.44 104 SER A O 1
ATOM 810 N N . LEU A 1 105 ? 3.572 -1.712 -8.077 1.00 87.75 105 LEU A N 1
ATOM 811 C CA . LEU A 1 105 ? 3.864 -2.161 -6.713 1.00 87.75 105 LEU A CA 1
ATOM 812 C C . LEU A 1 105 ? 3.999 -0.973 -5.752 1.00 87.75 105 LEU A C 1
ATOM 814 O O . LEU A 1 105 ? 3.381 -0.990 -4.691 1.00 87.75 105 LEU A O 1
ATOM 818 N N . VAL A 1 106 ? 4.721 0.090 -6.130 1.00 84.69 106 VAL A N 1
ATOM 819 C CA . VAL A 1 106 ? 4.841 1.306 -5.297 1.00 84.69 106 VAL A CA 1
ATOM 820 C C . VAL A 1 106 ? 3.471 1.907 -4.985 1.00 84.69 106 VAL A C 1
ATOM 822 O O . VAL A 1 106 ? 3.198 2.232 -3.832 1.00 84.69 106 VAL A O 1
ATOM 825 N N . VAL A 1 107 ? 2.592 2.013 -5.986 1.00 85.38 107 VAL A N 1
ATOM 826 C CA . VAL A 1 107 ? 1.225 2.529 -5.800 1.00 85.38 107 VAL A CA 1
ATOM 827 C C . VAL A 1 107 ? 0.432 1.649 -4.833 1.00 85.38 107 VAL A C 1
ATOM 829 O O . VAL A 1 107 ? -0.196 2.167 -3.909 1.00 85.38 107 VAL A O 1
ATOM 832 N N . ILE A 1 108 ? 0.489 0.324 -5.009 1.00 86.06 108 ILE A N 1
ATOM 833 C CA . ILE A 1 108 ? -0.198 -0.630 -4.130 1.00 86.06 108 ILE A CA 1
ATOM 834 C C . ILE A 1 108 ? 0.287 -0.469 -2.687 1.00 86.06 108 ILE A C 1
ATOM 836 O O . ILE A 1 108 ? -0.536 -0.265 -1.798 1.00 86.06 108 ILE A O 1
ATOM 840 N N . PHE A 1 109 ? 1.600 -0.503 -2.450 1.00 82.94 109 PHE A N 1
ATOM 841 C CA . PHE A 1 109 ? 2.163 -0.398 -1.100 1.00 82.94 109 PHE A CA 1
ATOM 842 C C . PHE A 1 109 ? 1.956 0.975 -0.453 1.00 82.94 109 PHE A C 1
ATOM 844 O O . PHE A 1 109 ? 1.972 1.064 0.773 1.00 82.94 109 PHE A O 1
ATOM 851 N N . ALA A 1 110 ? 1.737 2.029 -1.244 1.00 81.94 110 ALA A N 1
ATOM 852 C CA . ALA A 1 110 ? 1.415 3.357 -0.734 1.00 81.94 110 ALA A CA 1
ATOM 853 C C . ALA A 1 110 ? -0.031 3.506 -0.274 1.00 81.94 110 ALA A C 1
ATOM 855 O O . ALA A 1 110 ? -0.285 4.138 0.748 1.00 81.94 110 ALA A O 1
ATOM 856 N N . LEU A 1 111 ? -0.981 2.942 -1.020 1.00 84.44 111 LEU A N 1
ATOM 857 C CA . LEU A 1 111 ? -2.406 3.169 -0.775 1.00 84.44 111 LEU A CA 1
ATOM 858 C C . LEU A 1 111 ? -3.063 2.056 0.044 1.00 84.44 111 LEU A C 1
ATOM 860 O O . LEU A 1 111 ? -4.016 2.311 0.781 1.00 84.44 111 LEU A O 1
ATOM 864 N N . SER A 1 112 ? -2.562 0.822 -0.039 1.00 84.44 112 SER A N 1
ATOM 865 C CA . SER A 1 112 ? -3.170 -0.318 0.647 1.00 84.44 112 SER A CA 1
ATOM 866 C C . SER A 1 112 ? -3.253 -0.189 2.176 1.00 84.44 112 SER A C 1
ATOM 868 O O . SER A 1 112 ? -4.230 -0.706 2.722 1.00 84.44 112 SER A O 1
ATOM 870 N N . PRO A 1 113 ? -2.329 0.473 2.914 1.00 83.69 113 PRO A N 1
ATOM 871 C CA . PRO A 1 113 ? -2.484 0.611 4.361 1.00 83.69 113 PRO A CA 1
ATOM 872 C C . PRO A 1 113 ? -3.749 1.404 4.717 1.00 83.69 113 PRO A C 1
ATOM 874 O O . PRO A 1 113 ? -4.485 1.005 5.616 1.00 83.69 113 PRO A O 1
ATOM 877 N N . PHE A 1 114 ? -4.059 2.458 3.955 1.00 86.00 114 PHE A N 1
ATOM 878 C CA . PHE A 1 114 ? -5.267 3.268 4.138 1.00 86.00 114 PHE A CA 1
ATOM 879 C C . PHE A 1 114 ? -6.536 2.481 3.803 1.00 86.00 114 PHE A C 1
ATOM 881 O O . PHE A 1 114 ? -7.495 2.503 4.571 1.00 86.00 114 PHE A O 1
ATOM 888 N N . LEU A 1 115 ? -6.523 1.712 2.710 1.00 83.50 115 LEU A N 1
ATOM 889 C CA . LEU A 1 115 ? -7.653 0.851 2.340 1.00 83.50 115 LEU A CA 1
ATOM 890 C C . LEU A 1 115 ? -7.938 -0.212 3.409 1.00 83.50 115 LEU A C 1
ATOM 892 O O . LEU A 1 115 ? -9.091 -0.416 3.784 1.00 83.50 115 LEU A O 1
ATOM 896 N N . ARG A 1 116 ? -6.891 -0.848 3.952 1.00 83.81 116 ARG A N 1
ATOM 897 C CA . ARG A 1 116 ? -7.021 -1.798 5.069 1.00 83.81 116 ARG A CA 1
ATOM 898 C C . ARG A 1 116 ? -7.601 -1.122 6.304 1.00 83.81 116 ARG A C 1
ATOM 900 O O . ARG A 1 116 ? -8.466 -1.686 6.963 1.00 83.81 116 ARG A O 1
ATOM 907 N N . MET A 1 117 ? -7.168 0.096 6.607 1.00 85.56 117 MET A N 1
ATOM 908 C CA . MET A 1 117 ? -7.715 0.863 7.720 1.00 85.56 117 MET A CA 1
ATOM 909 C C . MET A 1 117 ? -9.199 1.193 7.552 1.00 85.56 117 MET A C 1
ATOM 911 O O . MET A 1 117 ? -9.966 1.003 8.494 1.00 85.56 117 MET A O 1
ATOM 915 N N . VAL A 1 118 ? -9.623 1.623 6.363 1.00 84.44 118 VAL A N 1
ATOM 916 C CA . VAL A 1 118 ? -11.047 1.832 6.060 1.00 84.44 118 VAL A CA 1
ATOM 917 C C . VAL A 1 118 ? -11.827 0.526 6.231 1.00 84.44 118 VAL A C 1
ATOM 919 O O . VAL A 1 118 ? -12.846 0.522 6.917 1.00 84.44 118 VAL A O 1
ATOM 922 N N . HIS A 1 119 ? -11.304 -0.593 5.724 1.00 83.94 119 HIS A N 1
ATOM 923 C CA . HIS A 1 119 ? -11.920 -1.908 5.907 1.00 83.94 119 HIS A CA 1
ATOM 924 C C . HIS A 1 119 ? -12.060 -2.291 7.390 1.00 83.94 119 HIS A C 1
ATOM 926 O O . HIS A 1 119 ? -13.142 -2.664 7.835 1.00 83.94 119 HIS A O 1
ATOM 932 N N . PHE A 1 120 ? -11.003 -2.139 8.196 1.00 82.25 120 PHE A N 1
ATOM 933 C CA . PHE A 1 120 ? -11.068 -2.409 9.635 1.00 82.25 120 PHE A CA 1
ATOM 934 C C . PHE A 1 120 ? -12.047 -1.485 10.363 1.00 82.25 120 PHE A C 1
ATOM 936 O O . PHE A 1 120 ? -12.720 -1.932 11.296 1.00 82.25 120 PHE A O 1
ATOM 943 N N . LYS A 1 121 ? -12.162 -0.218 9.944 1.00 85.75 121 LYS A N 1
ATOM 944 C CA . LYS A 1 121 ? -13.179 0.700 10.469 1.00 85.75 121 LYS A CA 1
ATOM 945 C C . LYS A 1 121 ? -14.581 0.176 10.175 1.00 85.75 121 LYS A C 1
ATOM 947 O O . LYS A 1 121 ? -15.385 0.087 11.097 1.00 85.75 121 LYS A O 1
ATOM 952 N N . GLU A 1 122 ? -14.865 -0.197 8.931 1.00 84.50 122 GLU A N 1
ATOM 953 C CA . GLU A 1 122 ? -16.171 -0.730 8.524 1.00 84.50 122 GLU A CA 1
ATOM 954 C C . GLU A 1 122 ? -16.516 -2.016 9.278 1.00 84.50 122 GLU A C 1
ATOM 956 O O . GLU A 1 122 ? -17.564 -2.080 9.916 1.00 84.50 122 GLU A O 1
ATOM 961 N N . VAL A 1 123 ? -15.594 -2.984 9.322 1.00 83.25 123 VAL A N 1
ATOM 962 C CA . VAL A 1 123 ? -15.771 -4.243 10.064 1.00 83.25 123 VAL A CA 1
ATOM 963 C C . VAL A 1 123 ? -16.019 -3.986 11.550 1.00 83.25 123 VAL A C 1
ATOM 965 O O . VAL A 1 123 ? -16.889 -4.620 12.145 1.00 83.25 123 VAL A O 1
ATOM 968 N N . THR A 1 124 ? -15.297 -3.046 12.166 1.00 83.25 124 THR A N 1
ATOM 969 C CA . THR A 1 124 ? -15.508 -2.697 13.581 1.00 83.25 124 THR A CA 1
ATOM 970 C C . THR A 1 124 ? -16.877 -2.064 13.792 1.00 83.25 124 THR A C 1
ATOM 972 O O . THR A 1 124 ? -17.607 -2.475 14.692 1.00 83.25 124 THR A O 1
ATOM 975 N N . CYS A 1 125 ? -17.258 -1.098 12.956 1.00 85.75 125 CYS A N 1
ATOM 976 C CA . CYS A 1 125 ? -18.564 -0.452 13.030 1.00 85.75 125 CYS A CA 1
ATOM 977 C C . CYS A 1 125 ? -19.706 -1.457 12.840 1.00 85.75 125 CYS A C 1
ATOM 979 O O . CYS A 1 125 ? -20.691 -1.411 13.575 1.00 85.75 125 CYS A O 1
ATOM 981 N N . ASP A 1 126 ? -19.570 -2.387 11.899 1.00 85.31 126 ASP A N 1
ATOM 982 C CA . ASP A 1 126 ? -20.575 -3.413 11.636 1.00 85.31 126 ASP A CA 1
ATOM 983 C C . ASP A 1 126 ? -20.643 -4.450 12.757 1.00 85.31 126 ASP A C 1
ATOM 985 O O . ASP A 1 126 ? -21.740 -4.844 13.154 1.00 85.31 126 ASP A O 1
ATOM 989 N N . LEU A 1 127 ? -19.507 -4.834 13.351 1.00 83.44 127 LEU A N 1
ATOM 990 C CA . LEU A 1 127 ? -19.485 -5.638 14.576 1.00 83.44 127 LEU A CA 1
ATOM 991 C C . LEU A 1 127 ? -20.228 -4.921 15.706 1.00 83.44 127 LEU A C 1
ATOM 993 O O . LEU A 1 127 ? -21.107 -5.506 16.327 1.00 83.44 127 LEU A O 1
ATOM 997 N N . VAL A 1 128 ? -19.945 -3.642 15.942 1.00 85.00 128 VAL A N 1
ATOM 998 C CA . VAL A 1 128 ? -20.609 -2.877 17.004 1.00 85.00 128 VAL A CA 1
ATOM 999 C C . VAL A 1 128 ? -22.117 -2.735 16.755 1.00 85.00 128 VAL A C 1
ATOM 1001 O O . VAL A 1 128 ? -22.899 -2.836 17.694 1.00 85.00 128 VAL A O 1
ATOM 1004 N N . ARG A 1 129 ? -22.549 -2.537 15.502 1.00 84.38 129 ARG A N 1
ATOM 1005 C CA . ARG A 1 129 ? -23.975 -2.417 15.143 1.00 84.38 129 ARG A CA 1
ATOM 1006 C C . ARG A 1 129 ? -24.728 -3.747 15.190 1.00 84.38 129 ARG A C 1
ATOM 1008 O O . ARG A 1 129 ? -25.917 -3.756 15.494 1.00 84.38 129 ARG A O 1
ATOM 1015 N N . SER A 1 130 ? -24.069 -4.849 14.832 1.00 78.94 130 SER A N 1
ATOM 1016 C CA . SER A 1 130 ? -24.693 -6.176 14.724 1.00 78.94 130 SER A CA 1
ATOM 1017 C C . SER A 1 130 ? -24.696 -6.961 16.033 1.00 78.94 130 SER A C 1
ATOM 1019 O O . SER A 1 130 ? -25.513 -7.868 16.200 1.00 78.94 130 SER A O 1
ATOM 1021 N N . LYS A 1 131 ? -23.791 -6.644 16.965 1.00 72.06 131 LYS A N 1
ATOM 1022 C CA . LYS A 1 131 ? -23.668 -7.356 18.236 1.00 72.06 131 LYS A CA 1
ATOM 1023 C C . LYS A 1 131 ? -24.487 -6.682 19.328 1.00 72.06 131 LYS A C 1
ATOM 1025 O O . LYS A 1 131 ? -24.283 -5.524 19.666 1.00 72.06 131 LYS A O 1
ATOM 1030 N N . THR A 1 132 ? -25.389 -7.459 19.921 1.00 64.19 132 THR A N 1
ATOM 1031 C CA . THR A 1 132 ? -26.218 -7.041 21.060 1.00 64.19 132 THR A CA 1
ATOM 1032 C C . THR A 1 132 ? -25.785 -7.679 22.383 1.00 64.19 132 THR A C 1
ATOM 1034 O O . THR A 1 132 ? -26.248 -7.247 23.434 1.00 64.19 132 THR A O 1
ATOM 1037 N N . ASP A 1 133 ? -24.930 -8.715 22.362 1.00 70.19 133 ASP A N 1
ATOM 1038 C CA . ASP A 1 133 ? -24.452 -9.421 23.563 1.00 70.19 133 ASP A CA 1
ATOM 1039 C C . ASP A 1 133 ? -23.019 -8.993 23.918 1.00 70.19 133 ASP A C 1
ATOM 1041 O O . ASP A 1 133 ? -22.111 -8.994 23.088 1.00 70.19 133 ASP A O 1
ATOM 1045 N N . ILE A 1 134 ? -22.797 -8.669 25.192 1.00 73.19 134 ILE A N 1
ATOM 1046 C CA . ILE A 1 134 ? -21.492 -8.298 25.751 1.00 73.19 134 ILE A CA 1
ATOM 1047 C C . ILE A 1 134 ? -20.414 -9.363 25.550 1.00 73.19 134 ILE A C 1
ATOM 1049 O O . ILE A 1 134 ? -19.233 -9.030 25.521 1.00 73.19 134 ILE A O 1
ATOM 1053 N N . LYS A 1 135 ? -20.787 -10.635 25.378 1.00 77.44 135 LYS A N 1
ATOM 1054 C CA . LYS A 1 135 ? -19.825 -11.719 25.111 1.00 77.44 135 LYS A CA 1
ATOM 1055 C C . LYS A 1 135 ? -19.014 -11.515 23.833 1.00 77.44 135 LYS A C 1
ATOM 1057 O O . LYS A 1 135 ? -17.935 -12.087 23.721 1.00 77.44 135 L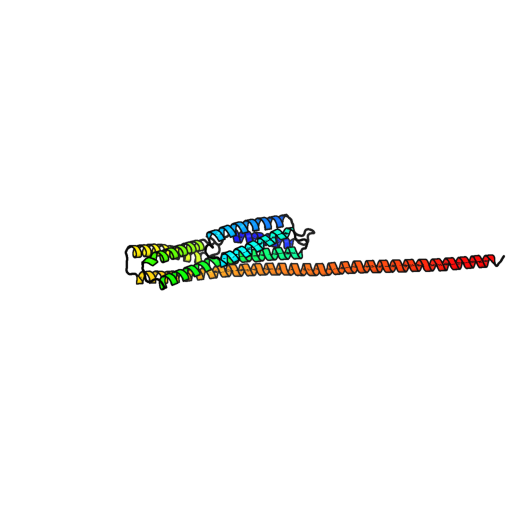YS A O 1
ATOM 1062 N N . ASP A 1 136 ? -19.510 -10.702 22.905 1.00 78.81 136 ASP A N 1
ATOM 1063 C CA . ASP A 1 136 ? -18.830 -10.368 21.656 1.00 78.81 136 ASP A CA 1
ATOM 1064 C C . ASP A 1 136 ? -17.899 -9.146 21.785 1.00 78.81 136 ASP A C 1
ATOM 1066 O O . ASP A 1 136 ? -17.094 -8.876 20.894 1.00 78.81 136 ASP A O 1
ATOM 1070 N N . PHE A 1 137 ? -17.942 -8.427 22.912 1.00 84.38 137 PHE A N 1
ATOM 1071 C CA . PHE A 1 137 ? -17.099 -7.255 23.160 1.00 84.38 137 PHE A CA 1
ATOM 1072 C C . PHE A 1 137 ? -15.582 -7.530 23.094 1.00 84.38 137 PHE A C 1
ATOM 1074 O O . PHE A 1 137 ? -14.853 -6.684 22.573 1.00 84.38 137 PHE A O 1
ATOM 1081 N N . PRO A 1 138 ? -15.063 -8.698 23.531 1.00 87.88 138 PRO A N 1
ATOM 1082 C CA . PRO A 1 138 ? -13.660 -9.052 23.319 1.00 87.88 138 PRO A CA 1
ATOM 1083 C C . PRO A 1 138 ? -13.247 -9.064 21.843 1.00 87.88 138 PRO A C 1
ATOM 1085 O O . PRO A 1 138 ? -12.132 -8.655 21.529 1.00 87.88 138 PRO A O 1
ATOM 1088 N N . GLN A 1 139 ? -14.140 -9.477 20.934 1.00 86.06 139 GLN A N 1
ATOM 1089 C CA . GLN A 1 139 ? -13.865 -9.449 19.496 1.00 86.06 139 GLN A CA 1
ATOM 1090 C C . GLN A 1 139 ? -13.755 -8.009 18.990 1.00 86.06 139 GLN A C 1
ATOM 1092 O O . GLN A 1 139 ? -12.880 -7.714 18.181 1.00 86.06 139 GLN A O 1
ATOM 1097 N N . ILE A 1 140 ? -14.600 -7.105 19.495 1.00 87.00 140 ILE A N 1
ATOM 1098 C CA . ILE A 1 140 ? -14.516 -5.675 19.178 1.00 87.00 140 ILE A CA 1
ATOM 1099 C C . ILE A 1 140 ? -13.176 -5.119 19.660 1.00 87.00 140 ILE A C 1
ATOM 1101 O O . ILE A 1 140 ? -12.444 -4.563 18.851 1.00 87.00 140 ILE A O 1
ATOM 1105 N N . LEU A 1 141 ? -12.797 -5.337 20.925 1.00 87.88 141 LEU A N 1
ATOM 1106 C CA . LEU A 1 141 ? -11.500 -4.885 21.451 1.00 87.88 141 LEU A CA 1
ATOM 1107 C C . LEU A 1 141 ? -10.314 -5.429 20.645 1.00 87.88 141 LEU A C 1
ATOM 1109 O O . LEU A 1 141 ? -9.366 -4.690 20.390 1.00 87.88 141 LEU A O 1
ATOM 1113 N N . PHE A 1 142 ? -10.378 -6.689 20.209 1.00 88.38 142 PHE A N 1
ATOM 1114 C CA . PHE A 1 142 ? -9.356 -7.270 19.344 1.00 88.38 142 PHE A CA 1
ATOM 1115 C C . PHE A 1 142 ? -9.258 -6.528 18.004 1.00 88.38 142 PHE A C 1
ATOM 1117 O O . PHE A 1 142 ? -8.165 -6.121 17.615 1.00 88.38 142 PHE A O 1
ATOM 1124 N N . THR A 1 143 ? -10.380 -6.287 17.319 1.00 86.06 143 THR A N 1
ATOM 1125 C CA . THR A 1 143 ? -10.384 -5.537 16.051 1.00 86.06 143 THR A CA 1
ATOM 1126 C C . THR A 1 143 ? -9.891 -4.100 16.241 1.00 86.06 143 THR A C 1
ATOM 1128 O O . THR A 1 143 ? -9.098 -3.609 15.437 1.00 86.06 143 THR A O 1
ATOM 1131 N N . VAL A 1 144 ? -10.273 -3.443 17.343 1.00 88.50 144 VAL A N 1
ATOM 1132 C CA . VAL A 1 144 ? -9.773 -2.107 17.695 1.00 88.50 144 VAL A CA 1
ATOM 1133 C C . VAL A 1 144 ? -8.259 -2.116 17.890 1.00 88.50 144 VAL A C 1
ATOM 1135 O O . VAL A 1 144 ? -7.566 -1.227 17.396 1.00 88.50 144 VAL A O 1
ATOM 1138 N N . GLN A 1 145 ? -7.724 -3.136 18.559 1.00 88.88 145 GLN A N 1
ATOM 1139 C CA . GLN A 1 145 ? -6.287 -3.285 18.746 1.00 88.88 145 GLN A CA 1
ATOM 1140 C C . GLN A 1 145 ? -5.557 -3.452 17.406 1.00 88.88 145 GLN A C 1
ATOM 1142 O O . GLN A 1 145 ? -4.508 -2.837 17.221 1.00 88.88 145 GLN A O 1
ATOM 1147 N N . GLN A 1 146 ? -6.109 -4.220 16.459 1.00 85.38 146 GLN A N 1
ATOM 1148 C CA . GLN A 1 146 ? -5.542 -4.341 15.107 1.00 85.38 146 GLN A CA 1
ATOM 1149 C C . GLN A 1 146 ? -5.539 -2.990 14.377 1.00 85.38 146 GLN A C 1
ATOM 1151 O O . GLN A 1 146 ? -4.515 -2.576 13.830 1.00 85.38 146 GLN A O 1
ATOM 1156 N N . TYR A 1 147 ? -6.652 -2.253 14.443 1.00 88.00 147 TYR A N 1
ATOM 1157 C CA . TYR A 1 147 ? -6.761 -0.908 13.877 1.00 88.00 147 TYR A CA 1
ATOM 1158 C C . TYR A 1 147 ? -5.735 0.062 14.489 1.00 88.00 147 TYR A C 1
ATOM 1160 O O . TYR A 1 147 ? -5.070 0.811 13.774 1.00 88.00 147 TYR A O 1
ATOM 1168 N N . HIS A 1 148 ? -5.541 0.008 15.807 1.00 89.06 148 HIS A N 1
ATOM 1169 C CA . HIS A 1 148 ? -4.550 0.811 16.515 1.00 89.06 148 HIS A CA 1
ATOM 1170 C C . HIS A 1 148 ? -3.104 0.490 16.094 1.00 89.06 148 HIS A C 1
ATOM 1172 O O . HIS A 1 148 ? -2.301 1.405 15.902 1.00 89.06 148 HIS A O 1
A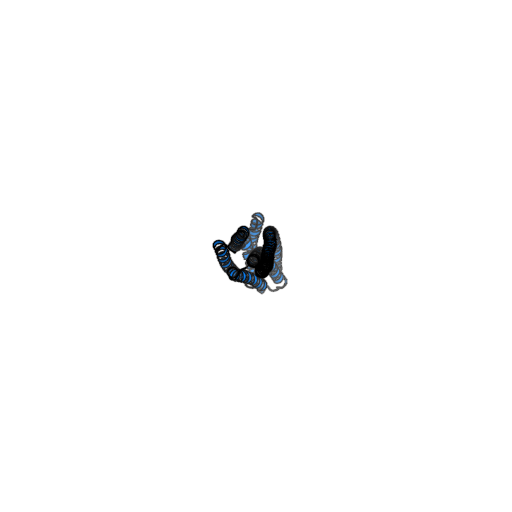TOM 1178 N N . GLN A 1 149 ? -2.756 -0.788 15.901 1.00 86.12 149 GLN A N 1
ATOM 1179 C CA . GLN A 1 149 ? -1.426 -1.161 15.399 1.00 86.12 149 GLN A CA 1
ATOM 1180 C C . GLN A 1 149 ? -1.181 -0.611 13.985 1.00 86.12 149 GLN A C 1
ATOM 1182 O O . GLN A 1 149 ? -0.088 -0.119 13.696 1.00 86.12 149 GLN A O 1
ATOM 1187 N N . LEU A 1 150 ? -2.204 -0.618 13.124 1.00 84.44 150 LEU A N 1
ATOM 1188 C CA . LEU A 1 150 ? -2.135 -0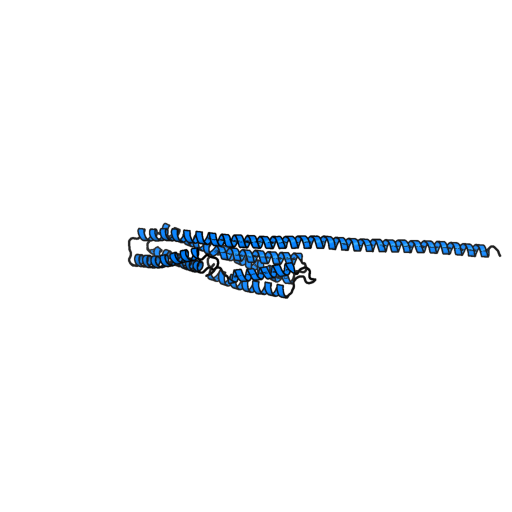.007 11.793 1.00 84.44 150 LEU A CA 1
ATOM 1189 C C . LEU A 1 150 ? -2.012 1.524 11.852 1.00 84.44 150 LEU A C 1
ATOM 1191 O O . LEU A 1 150 ? -1.215 2.093 11.110 1.00 84.44 150 LEU A O 1
ATOM 1195 N N . LEU A 1 151 ? -2.711 2.200 12.768 1.00 86.94 151 LEU A N 1
ATOM 1196 C CA . LEU A 1 151 ? -2.529 3.640 12.999 1.00 86.94 151 LEU A CA 1
ATOM 1197 C C . LEU A 1 151 ? -1.092 3.977 13.414 1.00 86.94 151 LEU A C 1
ATOM 1199 O O . LEU A 1 151 ? -0.458 4.841 12.811 1.00 86.94 151 LEU A O 1
ATOM 1203 N N . LYS A 1 152 ? -0.548 3.265 14.409 1.00 87.06 152 LYS A N 1
ATOM 1204 C CA . LYS A 1 152 ? 0.848 3.439 14.847 1.00 87.06 152 LYS A CA 1
ATOM 1205 C C . LYS A 1 152 ? 1.827 3.196 13.715 1.00 87.06 152 LYS A C 1
ATOM 1207 O O . LYS A 1 152 ? 2.863 3.848 13.602 1.00 87.06 152 LYS A O 1
ATOM 1212 N N . SER A 1 153 ? 1.506 2.226 12.875 1.00 82.38 153 SER A N 1
ATOM 1213 C CA . SER A 1 153 ? 2.269 1.945 11.685 1.00 82.38 153 SER A CA 1
ATOM 1214 C C . SER A 1 153 ? 2.299 3.144 10.734 1.00 82.38 153 SER A C 1
ATOM 1216 O O . SER A 1 153 ? 3.392 3.572 10.368 1.00 82.38 153 SER A O 1
ATOM 1218 N N . LEU A 1 154 ? 1.134 3.712 10.405 1.00 82.00 154 LEU A N 1
ATOM 1219 C CA . LEU A 1 154 ? 1.024 4.908 9.569 1.00 82.00 154 LEU A CA 1
ATOM 1220 C C . LEU A 1 154 ? 1.747 6.116 10.170 1.00 82.00 154 LEU A C 1
ATOM 1222 O O . LEU A 1 154 ? 2.409 6.838 9.439 1.00 82.00 154 LEU A O 1
ATOM 1226 N N . ALA A 1 155 ? 1.692 6.333 11.487 1.00 83.00 155 ALA A N 1
ATOM 1227 C CA . ALA A 1 155 ? 2.399 7.453 12.126 1.00 83.00 155 ALA A CA 1
ATOM 1228 C C . ALA A 1 155 ? 3.908 7.459 11.810 1.00 83.00 155 ALA A C 1
ATOM 1230 O O . ALA A 1 155 ? 4.531 8.511 11.667 1.00 83.00 155 ALA A O 1
ATOM 1231 N N . ASN A 1 156 ? 4.491 6.272 11.632 1.00 79.12 156 ASN A N 1
ATOM 1232 C CA . ASN A 1 156 ? 5.905 6.124 11.313 1.00 79.12 156 ASN A CA 1
ATOM 1233 C C . ASN A 1 156 ? 6.225 6.334 9.826 1.00 79.12 156 ASN A C 1
ATOM 1235 O O . ASN A 1 156 ? 7.393 6.459 9.475 1.00 79.12 156 ASN A O 1
ATOM 1239 N N . ASP A 1 157 ? 5.223 6.396 8.953 1.00 74.50 157 ASP A N 1
ATOM 1240 C CA . ASP A 1 157 ? 5.374 6.444 7.502 1.00 74.50 157 ASP A CA 1
ATOM 1241 C C . ASP A 1 157 ? 6.124 7.692 7.013 1.00 74.50 157 ASP A C 1
ATOM 1243 O O . ASP A 1 157 ? 5.713 8.822 7.263 1.00 74.50 157 ASP A O 1
ATOM 1247 N N . SER A 1 158 ? 7.228 7.528 6.281 1.00 71.56 158 SER A N 1
ATOM 1248 C CA . SER A 1 158 ? 8.048 8.653 5.809 1.00 71.56 158 SER A CA 1
ATOM 1249 C C . SER A 1 158 ? 7.332 9.591 4.829 1.00 71.56 158 SER A C 1
ATOM 1251 O O . SER A 1 158 ? 7.750 10.738 4.701 1.00 71.56 158 SER A O 1
ATOM 1253 N N . ASN A 1 159 ? 6.276 9.129 4.153 1.00 71.56 159 ASN A N 1
ATOM 1254 C CA . ASN A 1 159 ? 5.548 9.893 3.137 1.00 71.56 159 ASN A CA 1
ATOM 1255 C C . ASN A 1 159 ? 4.371 10.692 3.708 1.00 71.56 159 ASN A C 1
ATOM 1257 O O . ASN A 1 159 ? 3.775 11.496 2.992 1.00 71.56 159 ASN A O 1
ATOM 1261 N N . ILE A 1 160 ? 4.037 10.488 4.983 1.00 79.38 160 ILE A N 1
ATOM 1262 C CA . ILE A 1 160 ? 3.041 11.294 5.683 1.00 79.38 160 ILE A CA 1
ATOM 1263 C C . ILE A 1 160 ? 3.723 12.547 6.236 1.00 79.38 160 ILE A C 1
ATOM 1265 O O . ILE A 1 160 ? 4.798 12.485 6.845 1.00 79.38 160 ILE A O 1
ATOM 1269 N N . ASP A 1 161 ? 3.101 13.704 6.013 1.00 82.50 161 ASP A N 1
ATOM 1270 C CA . ASP A 1 161 ? 3.606 14.973 6.519 1.00 82.50 161 ASP A CA 1
ATOM 1271 C C . ASP A 1 161 ? 3.549 15.027 8.053 1.00 82.50 161 ASP A C 1
ATOM 1273 O O . ASP A 1 161 ? 2.740 14.361 8.701 1.00 82.50 161 ASP A O 1
ATOM 1277 N N . LYS A 1 162 ? 4.409 15.857 8.649 1.00 86.88 162 LYS A N 1
ATOM 1278 C CA . LYS A 1 162 ? 4.512 15.968 10.108 1.00 86.88 162 LYS A CA 1
ATOM 1279 C C . LYS A 1 162 ? 3.179 16.336 10.776 1.00 86.88 162 LYS A C 1
ATOM 1281 O O . LYS A 1 162 ? 2.869 15.788 11.824 1.00 86.88 162 LYS A O 1
ATOM 1286 N N . GLY A 1 163 ? 2.378 17.214 10.170 1.00 86.25 163 GLY A N 1
ATOM 1287 C CA . GLY A 1 163 ? 1.099 17.628 10.748 1.00 86.25 163 GLY A CA 1
ATOM 1288 C C . GLY A 1 163 ? 0.100 16.473 10.825 1.00 86.25 163 GLY A C 1
ATOM 1289 O O . GLY A 1 163 ? -0.553 16.288 11.851 1.00 86.25 163 GLY A O 1
ATOM 1290 N N . SER A 1 164 ? 0.018 15.660 9.772 1.00 85.62 164 SER A N 1
ATOM 1291 C CA . SER A 1 164 ? -0.797 14.440 9.767 1.00 85.62 164 SER A CA 1
ATOM 1292 C C . SER A 1 164 ? -0.277 13.392 10.757 1.00 85.62 164 SER A C 1
ATOM 1294 O O . SER A 1 164 ? -1.079 12.755 11.439 1.00 85.62 164 SER A O 1
ATOM 1296 N N . LYS A 1 165 ? 1.047 13.244 10.903 1.00 88.56 165 LYS A N 1
ATOM 1297 C CA . LYS A 1 165 ? 1.649 12.347 11.909 1.00 88.56 165 LYS A CA 1
ATOM 1298 C C . LYS A 1 165 ? 1.278 12.736 13.328 1.00 88.56 165 LYS A C 1
ATOM 1300 O O . LYS A 1 165 ? 0.769 11.892 14.056 1.00 88.56 165 LYS A O 1
ATOM 1305 N N . ASP A 1 166 ? 1.447 14.007 13.685 1.00 89.38 166 ASP A N 1
ATOM 1306 C CA . ASP A 1 166 ? 1.135 14.509 15.026 1.00 89.38 166 ASP A CA 1
ATOM 1307 C C . ASP A 1 166 ? -0.351 14.248 15.375 1.00 89.38 166 ASP A C 1
ATOM 1309 O O . ASP A 1 166 ? -0.682 13.855 16.496 1.00 89.38 166 ASP A O 1
ATOM 1313 N N . LYS A 1 167 ? -1.263 14.385 14.395 1.00 90.06 167 LYS A N 1
ATOM 1314 C CA . LYS A 1 167 ? -2.691 14.041 14.550 1.00 90.06 167 LYS A CA 1
ATOM 1315 C C . LYS A 1 167 ? -2.919 12.539 14.755 1.00 90.06 167 LYS A C 1
ATOM 1317 O O . LYS A 1 167 ? -3.698 12.159 15.630 1.00 90.06 167 LYS A O 1
ATOM 1322 N N . ILE A 1 168 ? -2.264 11.690 13.958 1.00 90.06 168 ILE A N 1
ATOM 1323 C CA . ILE A 1 168 ? -2.355 10.226 14.082 1.00 90.06 168 ILE A CA 1
ATOM 1324 C C . ILE A 1 168 ? -1.816 9.779 15.446 1.00 90.06 168 ILE A C 1
ATOM 1326 O O . ILE A 1 168 ? -2.454 8.966 16.111 1.00 90.06 168 ILE A O 1
ATOM 1330 N N . GLU A 1 169 ? -0.687 10.327 15.900 1.00 91.19 169 GLU A N 1
ATOM 1331 C CA . GLU A 1 169 ? -0.094 10.017 17.205 1.00 91.19 169 GLU A CA 1
ATOM 1332 C C . GLU A 1 169 ? -1.015 10.422 18.359 1.00 91.19 169 GLU A C 1
ATOM 1334 O O . GLU A 1 169 ? -1.246 9.623 19.269 1.00 91.19 169 GLU A O 1
ATOM 1339 N N . ALA A 1 170 ? -1.611 11.618 18.297 1.00 90.25 170 ALA A N 1
ATOM 1340 C CA . ALA A 1 170 ? -2.585 12.064 19.291 1.00 90.25 170 ALA A CA 1
ATOM 1341 C C . ALA A 1 170 ? -3.795 11.116 19.377 1.00 90.25 170 ALA A C 1
ATOM 1343 O O . ALA A 1 170 ? -4.244 10.779 20.476 1.00 90.25 170 ALA A O 1
ATOM 1344 N N . ILE A 1 171 ? -4.287 10.636 18.230 1.00 90.50 171 ILE A N 1
ATOM 1345 C CA . ILE A 1 171 ? -5.351 9.627 18.176 1.00 90.50 171 ILE A CA 1
ATOM 1346 C C . ILE A 1 171 ? -4.888 8.292 18.750 1.00 90.50 171 ILE A C 1
ATOM 1348 O O . ILE A 1 171 ? -5.640 7.688 19.507 1.00 90.50 171 ILE A O 1
ATOM 1352 N N . CYS A 1 172 ? -3.671 7.830 18.446 1.00 91.31 172 CYS A N 1
ATOM 1353 C CA . CYS A 1 172 ? -3.146 6.584 19.011 1.00 91.31 172 CYS A CA 1
ATOM 1354 C C . CYS A 1 172 ? -3.156 6.631 20.541 1.00 91.31 172 CYS A C 1
ATOM 1356 O O . CYS A 1 172 ? -3.692 5.729 21.177 1.00 91.31 172 CYS A O 1
ATOM 1358 N N . VAL A 1 173 ? -2.642 7.716 21.126 1.00 90.50 173 VAL A N 1
ATOM 1359 C CA . VAL A 1 173 ? -2.623 7.911 22.583 1.00 90.50 173 VAL A CA 1
ATOM 1360 C C . VAL A 1 173 ? -4.044 7.958 23.156 1.00 90.50 173 VAL A C 1
ATOM 1362 O O . VAL A 1 173 ? -4.326 7.342 24.185 1.00 90.50 173 VAL A O 1
ATOM 1365 N N . GLY A 1 174 ? -4.965 8.664 22.494 1.00 90.25 174 GLY A N 1
ATOM 1366 C CA . GLY A 1 174 ? -6.376 8.693 22.890 1.00 90.25 174 GLY A CA 1
ATOM 1367 C C . GLY A 1 174 ? -7.023 7.305 22.859 1.00 90.25 174 GLY A C 1
ATOM 1368 O O . GLY A 1 174 ? -7.692 6.909 23.816 1.00 90.25 174 GLY A O 1
ATOM 1369 N N . LEU A 1 175 ? -6.768 6.546 21.793 1.00 91.06 175 LEU A N 1
ATOM 1370 C CA . LEU A 1 175 ? -7.318 5.215 21.572 1.00 91.06 175 LEU A CA 1
ATOM 1371 C C . LEU A 1 175 ? -6.756 4.189 22.563 1.00 91.06 175 LEU A C 1
ATOM 1373 O O . LEU A 1 175 ? -7.514 3.353 23.043 1.00 91.06 175 LEU A O 1
ATOM 1377 N N . GLU A 1 176 ? -5.474 4.269 22.933 1.00 91.50 176 GLU A N 1
ATOM 1378 C CA . GLU A 1 176 ? -4.879 3.428 23.984 1.00 91.50 176 GLU A CA 1
ATOM 1379 C C . GLU A 1 176 ? -5.591 3.599 25.324 1.00 91.50 176 GLU A C 1
ATOM 1381 O O . GLU A 1 176 ? -6.045 2.615 25.916 1.00 91.50 176 GLU A O 1
ATOM 1386 N N . ASN A 1 177 ? -5.774 4.849 25.753 1.00 91.31 177 ASN A N 1
ATOM 1387 C CA . ASN A 1 177 ? -6.491 5.158 26.988 1.00 91.31 177 ASN A CA 1
ATOM 1388 C C . ASN A 1 177 ? -7.942 4.654 26.930 1.00 91.31 177 ASN A C 1
ATOM 1390 O O . ASN A 1 177 ? -8.449 4.059 27.884 1.00 91.31 177 ASN A O 1
ATOM 1394 N N . LYS A 1 178 ? -8.616 4.849 25.791 1.00 92.06 178 LYS A N 1
ATOM 1395 C CA . LYS A 1 178 ? -9.993 4.387 25.581 1.00 92.06 178 LYS A CA 1
ATOM 1396 C C . LYS A 1 178 ? -10.112 2.866 25.600 1.00 92.06 178 LYS A C 1
ATOM 1398 O O . LYS A 1 178 ? -11.004 2.354 26.270 1.00 92.06 178 LYS A O 1
ATOM 1403 N N . MET A 1 179 ? -9.207 2.137 24.948 1.00 91.62 179 MET A N 1
ATOM 1404 C CA . MET A 1 179 ? -9.193 0.671 24.971 1.00 91.62 179 MET A CA 1
ATOM 1405 C C . MET A 1 179 ? -9.064 0.122 26.396 1.00 91.62 179 MET A C 1
ATOM 1407 O O . MET A 1 179 ? -9.780 -0.814 26.755 1.00 91.62 179 MET A O 1
ATOM 1411 N N . GLU A 1 180 ? -8.204 0.711 27.231 1.00 90.75 180 GLU A N 1
ATOM 1412 C CA . GLU A 1 180 ? -8.054 0.299 28.632 1.00 90.75 180 GLU A CA 1
ATOM 1413 C C . GLU A 1 180 ? -9.321 0.576 29.458 1.00 90.75 180 GLU A C 1
ATOM 1415 O O . GLU A 1 180 ? -9.767 -0.281 30.239 1.00 90.75 180 GLU A O 1
ATOM 1420 N N . MET A 1 181 ? -9.944 1.741 29.250 1.00 90.44 181 MET A N 1
ATOM 1421 C CA . MET A 1 181 ? -11.229 2.081 29.862 1.00 90.44 181 MET A CA 1
ATOM 1422 C C . MET A 1 181 ? -12.324 1.099 29.440 1.00 90.44 181 MET A C 1
ATOM 1424 O O . MET A 1 181 ? -13.040 0.575 30.295 1.00 90.44 181 MET A O 1
ATOM 1428 N N . TRP A 1 182 ? -12.428 0.794 28.146 1.00 90.25 182 TRP A N 1
ATOM 1429 C CA . TRP A 1 182 ? -13.427 -0.125 27.609 1.00 90.25 182 TRP A CA 1
ATOM 1430 C C . TRP A 1 182 ? -13.230 -1.557 28.110 1.00 90.25 182 TRP A C 1
ATOM 1432 O O . TRP A 1 182 ? -14.190 -2.199 28.541 1.00 90.25 182 TRP A O 1
ATOM 1442 N N . ALA A 1 183 ? -11.988 -2.045 28.145 1.00 89.06 183 ALA A N 1
ATOM 1443 C CA . ALA A 1 183 ? -11.656 -3.348 28.714 1.00 89.06 183 ALA A CA 1
ATOM 1444 C C . ALA A 1 183 ? -12.018 -3.432 30.206 1.00 89.06 183 ALA A C 1
ATOM 1446 O O . ALA A 1 183 ? -12.532 -4.449 30.679 1.00 89.06 183 ALA A O 1
ATOM 1447 N N . SER A 1 184 ? -11.789 -2.356 30.960 1.00 89.31 184 SER A N 1
ATOM 1448 C CA . SER A 1 184 ? -12.141 -2.284 32.380 1.00 89.31 184 SER A CA 1
ATOM 1449 C C . SER A 1 184 ? -13.652 -2.225 32.604 1.00 89.31 184 SER A C 1
ATOM 1451 O O . SER A 1 184 ? -14.167 -2.951 33.455 1.00 89.31 184 SER A O 1
ATOM 1453 N N . ALA A 1 185 ? -14.382 -1.439 31.811 1.00 85.75 185 ALA A N 1
ATOM 1454 C CA . ALA A 1 185 ? -15.842 -1.378 31.852 1.00 85.75 185 ALA A CA 1
ATOM 1455 C C . ALA A 1 185 ? -16.487 -2.739 31.529 1.00 85.75 185 ALA A C 1
ATOM 1457 O O . ALA A 1 185 ? -17.409 -3.160 32.233 1.00 85.75 185 ALA A O 1
ATOM 1458 N N . TYR A 1 186 ? -15.945 -3.461 30.538 1.00 85.81 186 TYR A N 1
ATOM 1459 C CA . TYR A 1 186 ? -16.339 -4.833 30.209 1.00 85.81 186 TYR A CA 1
ATOM 1460 C C . TYR A 1 186 ? -16.124 -5.792 31.389 1.00 85.81 186 TYR A C 1
ATOM 1462 O O . TYR A 1 186 ? -17.064 -6.465 31.818 1.00 85.81 186 TYR A O 1
ATOM 1470 N N . ARG A 1 187 ? -14.917 -5.810 31.979 1.00 86.44 187 ARG A N 1
ATOM 1471 C CA . ARG A 1 187 ? -14.600 -6.658 33.149 1.00 86.44 187 ARG A CA 1
ATOM 1472 C C . ARG A 1 187 ? -15.517 -6.377 34.340 1.00 86.44 187 ARG A C 1
ATOM 1474 O O . ARG A 1 187 ? -15.914 -7.305 35.041 1.00 86.44 187 ARG A O 1
ATOM 1481 N N . ASN A 1 188 ? -15.891 -5.114 34.527 1.00 85.75 188 ASN A N 1
ATOM 1482 C CA . ASN A 1 188 ? -16.744 -4.658 35.622 1.00 85.75 188 ASN A CA 1
ATOM 1483 C C . ASN A 1 188 ? -18.252 -4.739 35.315 1.00 85.75 188 ASN A C 1
ATOM 1485 O O . ASN A 1 188 ? -19.055 -4.338 36.156 1.00 85.75 188 ASN A O 1
ATOM 1489 N N . LYS A 1 189 ? -18.653 -5.258 34.142 1.00 76.75 189 LYS A N 1
ATOM 1490 C CA . LYS A 1 189 ? -20.057 -5.419 33.713 1.00 76.75 189 LYS A CA 1
ATOM 1491 C C . LYS A 1 189 ? -20.884 -4.119 33.785 1.00 76.75 189 LYS A C 1
ATOM 1493 O O . LYS A 1 189 ? -22.057 -4.151 34.160 1.00 76.75 189 LYS A O 1
ATOM 1498 N N . GLN A 1 190 ? -20.284 -2.974 33.449 1.00 71.19 190 GLN A N 1
ATOM 1499 C CA . GLN A 1 190 ? -20.988 -1.682 33.401 1.00 71.19 190 GLN A CA 1
ATOM 1500 C C . GLN A 1 190 ? -22.066 -1.644 32.292 1.00 71.19 190 GLN A C 1
ATOM 1502 O O . GLN A 1 190 ? -22.068 -2.481 31.388 1.00 71.19 190 GLN A O 1
ATOM 1507 N N . LYS A 1 191 ? -23.017 -0.692 32.375 1.00 62.19 191 LYS A N 1
ATOM 1508 C CA . LYS A 1 191 ? -24.123 -0.547 31.401 1.00 62.19 191 LYS A CA 1
ATOM 1509 C C . LYS A 1 191 ? -23.588 -0.409 29.967 1.00 62.19 191 LYS A C 1
ATOM 1511 O O . LYS A 1 191 ? -22.703 0.396 29.706 1.00 62.19 191 LYS A O 1
ATOM 1516 N N . GLN A 1 192 ? -24.170 -1.193 29.064 1.00 65.00 192 GLN A N 1
ATOM 1517 C CA . GLN A 1 192 ? -23.534 -1.629 27.816 1.00 65.00 192 GLN A CA 1
ATOM 1518 C C . GLN A 1 192 ? -23.763 -0.681 26.630 1.00 65.00 192 GLN A C 1
ATOM 1520 O O . GLN A 1 192 ? -22.850 -0.483 25.835 1.00 65.00 192 GLN A O 1
ATOM 1525 N N . ASP A 1 193 ? -24.924 -0.024 26.552 1.00 66.88 193 ASP A N 1
ATOM 1526 C CA . ASP A 1 193 ? -25.281 0.846 25.416 1.00 66.88 193 ASP A CA 1
ATOM 1527 C C . ASP A 1 193 ? -24.346 2.052 25.250 1.00 66.88 193 ASP A C 1
ATOM 1529 O O . ASP A 1 193 ? -24.049 2.467 24.131 1.00 66.88 193 ASP A O 1
ATOM 1533 N N . GLY A 1 194 ? -23.838 2.604 26.357 1.00 75.75 194 GLY A N 1
ATOM 1534 C CA . GLY A 1 194 ? -22.878 3.710 26.307 1.00 75.75 194 GLY A CA 1
ATOM 1535 C C . GLY A 1 194 ? -21.527 3.289 25.726 1.00 75.75 194 GLY A C 1
ATOM 1536 O O . GLY A 1 194 ? -20.899 4.058 25.007 1.00 75.75 194 GLY A O 1
ATOM 1537 N N . LEU A 1 195 ? -21.113 2.045 25.983 1.00 82.50 195 LEU A N 1
ATOM 1538 C CA . LEU A 1 195 ? -19.801 1.528 25.606 1.00 82.50 195 LEU A CA 1
ATOM 1539 C C . LEU A 1 195 ? -19.681 1.347 24.089 1.00 82.50 195 LEU A C 1
ATOM 1541 O O . LEU A 1 195 ? -18.725 1.813 23.479 1.00 82.50 195 LEU A O 1
ATOM 1545 N N . TYR A 1 196 ? -20.681 0.715 23.473 1.00 83.50 196 TYR A N 1
ATOM 1546 C CA . TYR A 1 196 ? -20.740 0.526 22.023 1.00 83.50 196 TYR A CA 1
ATOM 1547 C C . TYR A 1 196 ? -20.823 1.858 21.274 1.00 83.50 196 TYR A C 1
ATOM 1549 O O . TYR A 1 196 ? -20.147 2.049 20.263 1.00 83.50 196 TYR A O 1
ATOM 1557 N N . LYS A 1 197 ? -21.607 2.807 21.799 1.00 84.38 197 LYS A N 1
ATOM 1558 C CA . LYS A 1 197 ? -21.715 4.146 21.220 1.00 84.38 197 LYS A CA 1
ATOM 1559 C C . LYS A 1 197 ? -20.379 4.891 21.251 1.00 84.38 197 LYS A C 1
ATOM 1561 O O . LYS A 1 197 ? -19.989 5.461 20.238 1.00 84.38 197 LYS A O 1
ATOM 1566 N N . GLU A 1 198 ? -19.661 4.840 22.373 1.00 87.31 198 GLU A N 1
ATOM 1567 C CA . GLU A 1 198 ? -18.328 5.444 22.475 1.00 87.31 198 GLU A CA 1
ATOM 1568 C C . GLU A 1 198 ? -17.332 4.847 21.473 1.00 87.31 198 GLU A C 1
ATOM 1570 O O . GLU A 1 198 ? -16.544 5.590 20.892 1.00 87.31 198 GLU A O 1
ATOM 1575 N N . VAL A 1 199 ? -17.373 3.528 21.241 1.00 88.44 199 VAL A N 1
ATOM 1576 C CA . VAL A 1 199 ? -16.514 2.881 20.234 1.00 88.44 199 VAL A CA 1
ATOM 1577 C C . VAL A 1 199 ? -16.815 3.423 18.834 1.00 88.44 199 VAL A C 1
ATOM 1579 O O . VAL A 1 199 ? -15.882 3.767 18.110 1.00 88.44 199 VAL A O 1
ATOM 1582 N N . LEU A 1 200 ? -18.094 3.549 18.456 1.00 86.38 200 LEU A N 1
ATOM 1583 C CA . LEU A 1 200 ? -18.486 4.098 17.150 1.00 86.38 200 LEU A CA 1
ATOM 1584 C C . LEU A 1 200 ? -18.018 5.545 16.967 1.00 86.38 200 LEU A C 1
ATOM 1586 O O . LEU A 1 200 ? -17.390 5.857 15.956 1.00 86.38 200 LEU A O 1
ATOM 1590 N N . GLU A 1 201 ? -18.287 6.410 17.949 1.00 88.06 201 GLU A N 1
ATOM 1591 C CA . GLU A 1 201 ? -17.902 7.827 17.899 1.00 88.06 201 GLU A CA 1
ATOM 1592 C C . GLU A 1 201 ? -16.379 7.995 17.766 1.00 88.06 201 GLU A C 1
ATOM 1594 O O . GLU A 1 201 ? -15.902 8.883 17.059 1.00 88.06 201 GLU A O 1
ATOM 1599 N N . GLU A 1 202 ? -15.593 7.134 18.415 1.00 89.06 202 GLU A N 1
ATOM 1600 C CA . GLU A 1 202 ? -14.136 7.194 18.324 1.00 89.06 202 GLU A CA 1
ATOM 1601 C C . GLU A 1 202 ? -13.615 6.692 16.967 1.00 89.06 202 GLU A C 1
ATOM 1603 O O . GLU A 1 202 ? -12.695 7.283 16.398 1.00 89.06 202 GLU A O 1
ATOM 1608 N N . PHE A 1 203 ? -14.237 5.659 16.391 1.00 85.62 203 PHE A N 1
ATOM 1609 C CA . PHE A 1 203 ? -13.888 5.150 15.058 1.00 85.62 203 PHE A CA 1
ATOM 1610 C C . PHE A 1 203 ? -14.244 6.116 13.928 1.00 85.62 203 PHE A C 1
ATOM 1612 O O . PHE A 1 203 ? -13.552 6.161 12.904 1.00 85.62 203 PHE A O 1
ATOM 1619 N N . GLU A 1 204 ? -15.295 6.915 14.098 1.00 84.19 204 GLU A N 1
ATOM 1620 C CA . GLU A 1 204 ? -15.604 8.006 13.177 1.00 84.19 204 GLU A CA 1
ATOM 1621 C C . GLU A 1 204 ? -14.460 9.023 13.136 1.00 84.19 204 GLU A C 1
ATOM 1623 O O . GLU A 1 204 ? -13.877 9.207 12.064 1.00 84.19 204 GLU A O 1
ATOM 1628 N N . LYS A 1 205 ? -14.042 9.547 14.299 1.00 85.38 205 LYS A N 1
ATOM 1629 C CA . LYS A 1 205 ? -12.911 10.490 14.416 1.00 85.38 205 LYS A CA 1
ATOM 1630 C C . LYS A 1 205 ? -11.608 9.920 13.865 1.00 85.38 205 LYS A C 1
ATOM 1632 O O . LYS A 1 205 ? -10.882 10.604 13.146 1.00 85.38 205 LYS A O 1
ATOM 1637 N N . CYS A 1 206 ? -11.306 8.662 14.195 1.00 86.81 206 CYS A N 1
ATOM 1638 C CA . CYS A 1 206 ? -10.107 8.004 13.693 1.00 86.81 206 CYS A CA 1
ATOM 1639 C C . CYS A 1 206 ? -10.114 7.928 12.162 1.00 86.81 206 CYS A C 1
ATOM 1641 O O . CYS A 1 206 ? -9.085 8.157 11.531 1.00 86.81 206 CYS A O 1
ATOM 1643 N N . GLY A 1 207 ? -11.265 7.613 11.563 1.00 86.31 207 GLY A N 1
ATOM 1644 C CA . GLY A 1 207 ? -11.392 7.535 10.112 1.00 86.31 207 GLY A CA 1
ATOM 1645 C C . GLY A 1 207 ? -11.189 8.879 9.413 1.00 86.31 207 GLY A C 1
ATOM 1646 O O . GLY A 1 207 ? -10.574 8.903 8.354 1.00 86.31 207 GLY A O 1
ATOM 1647 N N . ASP A 1 208 ? -11.642 9.988 10.001 1.00 85.94 208 ASP A N 1
ATOM 1648 C CA . ASP A 1 208 ? -11.474 11.317 9.398 1.00 85.94 208 ASP A CA 1
ATOM 1649 C C . ASP A 1 208 ? -9.996 11.702 9.260 1.00 85.94 208 ASP A C 1
ATOM 1651 O O . ASP A 1 208 ? -9.571 12.182 8.207 1.00 85.94 208 ASP A O 1
ATOM 1655 N N . VAL A 1 209 ? -9.186 11.423 10.287 1.00 86.50 209 VAL A N 1
ATOM 1656 C CA . VAL A 1 209 ? -7.738 11.683 10.239 1.00 86.50 209 VAL A CA 1
ATOM 1657 C C . VAL A 1 209 ? -7.024 10.744 9.270 1.00 86.50 209 VAL A C 1
ATOM 1659 O O . VAL A 1 209 ? -6.134 11.180 8.541 1.00 86.50 209 VAL A O 1
ATOM 1662 N N . VAL A 1 210 ? -7.436 9.476 9.199 1.00 87.19 210 VAL A N 1
ATOM 1663 C CA . VAL A 1 210 ? -6.892 8.521 8.218 1.00 87.19 210 VAL A CA 1
ATOM 1664 C C . VAL A 1 210 ? -7.183 8.976 6.791 1.00 87.19 210 VAL A C 1
ATOM 1666 O O . VAL A 1 210 ? -6.287 8.934 5.952 1.00 87.19 210 VAL A O 1
ATOM 1669 N N . LEU A 1 211 ? -8.394 9.465 6.516 1.00 88.06 211 LEU A N 1
ATOM 1670 C CA . LEU A 1 211 ? -8.767 10.004 5.206 1.00 88.06 211 LEU A CA 1
ATOM 1671 C C . LEU A 1 211 ? -8.004 11.292 4.869 1.00 88.06 211 LEU A C 1
ATOM 1673 O O . LEU A 1 211 ? -7.650 11.515 3.711 1.00 88.06 211 LEU A O 1
ATOM 1677 N N . GLU A 1 212 ? -7.746 12.155 5.854 1.00 87.50 212 GLU A N 1
ATOM 1678 C CA . GLU A 1 212 ? -6.909 13.343 5.659 1.00 87.50 212 GLU A CA 1
ATOM 1679 C C . GLU A 1 212 ? -5.476 12.949 5.268 1.00 87.50 212 GLU A C 1
ATOM 1681 O O . GLU A 1 212 ? -4.962 13.436 4.259 1.00 87.50 212 GLU A O 1
ATOM 1686 N N . ALA A 1 213 ? -4.872 12.008 5.999 1.00 85.12 213 ALA A N 1
ATOM 1687 C CA . ALA A 1 213 ? -3.541 11.487 5.700 1.00 85.12 213 ALA A CA 1
ATOM 1688 C C . ALA A 1 213 ? -3.490 10.764 4.340 1.00 85.12 213 ALA A C 1
ATOM 1690 O O . ALA A 1 213 ? -2.546 10.962 3.571 1.00 85.12 213 ALA A O 1
ATOM 1691 N N . GLN A 1 214 ? -4.531 9.998 3.994 1.00 88.56 214 GLN A N 1
ATOM 1692 C CA . GLN A 1 214 ? -4.656 9.334 2.695 1.00 88.56 214 GLN A CA 1
ATOM 1693 C C . GLN A 1 214 ? -4.578 10.346 1.551 1.00 88.56 214 GLN A C 1
ATOM 1695 O O . GLN A 1 214 ? -3.810 10.144 0.617 1.00 88.56 214 GLN A O 1
ATOM 1700 N N . LYS A 1 215 ? -5.296 11.473 1.640 1.00 88.38 215 LYS A N 1
ATOM 1701 C CA . LYS A 1 215 ? -5.276 12.518 0.599 1.00 88.38 215 LYS A CA 1
ATOM 1702 C C . LYS A 1 215 ? -3.887 13.120 0.383 1.00 88.38 215 LYS A C 1
ATOM 1704 O O . LYS A 1 215 ? -3.573 13.565 -0.721 1.00 88.38 215 LYS A O 1
ATOM 1709 N N . VAL A 1 216 ? -3.060 13.186 1.427 1.00 84.81 216 VAL A N 1
ATOM 1710 C CA . VAL A 1 216 ? -1.670 13.648 1.307 1.00 84.81 216 VAL A CA 1
ATOM 1711 C C . VAL A 1 216 ? -0.852 12.632 0.516 1.00 84.81 216 VAL A C 1
ATOM 1713 O O . VAL A 1 216 ? -0.183 13.006 -0.448 1.00 84.81 216 VAL A O 1
ATOM 1716 N N . VAL A 1 217 ? -0.964 11.348 0.861 1.00 82.94 217 VAL A N 1
ATOM 1717 C CA . VAL A 1 217 ? -0.255 10.269 0.160 1.00 82.94 217 VAL A CA 1
ATOM 1718 C C . VAL A 1 217 ? -0.748 10.110 -1.280 1.00 82.94 217 VAL A C 1
ATOM 1720 O O . VAL A 1 217 ? 0.071 9.963 -2.182 1.00 82.94 217 VAL A O 1
ATOM 1723 N N . GLU A 1 218 ? -2.048 10.234 -1.540 1.00 85.62 218 GLU A N 1
ATOM 1724 C CA . GLU A 1 218 ? -2.620 10.218 -2.893 1.00 85.62 218 GLU A CA 1
ATOM 1725 C C . GLU A 1 218 ? -2.004 11.300 -3.780 1.00 85.62 218 GLU A C 1
ATOM 1727 O O . GLU A 1 218 ? -1.620 11.013 -4.910 1.00 85.62 218 GLU A O 1
ATOM 1732 N N . LYS A 1 219 ? -1.800 12.519 -3.265 1.00 82.38 219 LYS A N 1
ATOM 1733 C CA . LYS A 1 219 ? -1.103 13.578 -4.015 1.00 82.38 219 LYS A CA 1
ATOM 1734 C C . LYS A 1 219 ? 0.347 13.213 -4.326 1.00 82.38 219 LYS A C 1
ATOM 1736 O O . LYS A 1 219 ? 0.830 13.511 -5.419 1.00 82.38 219 LYS A O 1
ATOM 1741 N N . VAL A 1 220 ? 1.052 12.575 -3.389 1.00 79.62 220 VAL A N 1
ATOM 1742 C CA . VAL A 1 220 ? 2.423 12.085 -3.618 1.00 79.62 220 VAL A CA 1
ATOM 1743 C C . VAL A 1 220 ? 2.426 11.010 -4.707 1.00 79.62 220 VAL A C 1
ATOM 1745 O O . VAL A 1 220 ? 3.234 11.081 -5.632 1.00 79.62 220 VAL A O 1
ATOM 1748 N N . VAL A 1 221 ? 1.484 10.067 -4.652 1.00 81.62 221 VAL A N 1
ATOM 1749 C CA . VAL A 1 221 ? 1.308 9.002 -5.649 1.00 81.62 221 VAL A CA 1
ATOM 1750 C C . VAL A 1 221 ? 0.929 9.564 -7.021 1.00 81.62 221 VAL A C 1
ATOM 1752 O O . VAL A 1 221 ? 1.476 9.128 -8.034 1.00 81.62 221 VAL A O 1
ATOM 1755 N N . GLU A 1 222 ? 0.044 10.558 -7.087 1.00 80.88 222 GLU A N 1
ATOM 1756 C CA . GLU A 1 222 ? -0.298 11.249 -8.330 1.00 80.88 222 GLU A CA 1
ATOM 1757 C C . GLU A 1 222 ? 0.924 11.928 -8.947 1.00 80.88 222 GLU A C 1
ATOM 1759 O O . GLU A 1 222 ? 1.145 11.818 -10.154 1.00 80.88 222 GLU A O 1
ATOM 1764 N N . ASN A 1 223 ? 1.724 12.625 -8.137 1.00 79.75 223 ASN A N 1
ATOM 1765 C CA . ASN A 1 223 ? 2.941 13.285 -8.602 1.00 79.75 223 ASN A CA 1
ATOM 1766 C C . ASN A 1 223 ? 3.964 12.263 -9.107 1.00 79.75 223 ASN A C 1
ATOM 1768 O O . ASN A 1 223 ? 4.484 12.424 -10.210 1.00 79.75 223 ASN A O 1
ATOM 1772 N N . TYR A 1 224 ? 4.176 11.179 -8.355 1.00 76.56 224 TYR A N 1
ATOM 1773 C CA . TYR A 1 224 ? 5.015 10.056 -8.770 1.00 76.56 224 TYR A CA 1
ATOM 1774 C C . TYR A 1 224 ? 4.542 9.473 -10.108 1.00 76.56 224 TYR A C 1
ATOM 1776 O O . TYR A 1 224 ? 5.328 9.313 -11.039 1.00 76.56 224 TYR A O 1
ATOM 1784 N N . THR A 1 225 ? 3.241 9.219 -10.250 1.00 75.06 225 THR A N 1
ATOM 1785 C CA . THR A 1 225 ? 2.664 8.658 -11.479 1.00 75.06 225 THR A CA 1
ATOM 1786 C C . THR A 1 225 ? 2.817 9.622 -12.657 1.00 75.06 225 THR A C 1
ATOM 1788 O O . THR A 1 225 ? 3.160 9.190 -13.754 1.00 75.06 225 THR A O 1
ATOM 1791 N N . LYS A 1 226 ? 2.634 10.935 -12.451 1.00 73.12 226 LYS A N 1
ATOM 1792 C CA . LYS A 1 226 ? 2.863 11.968 -13.480 1.00 73.12 226 LYS A CA 1
ATOM 1793 C C . LYS A 1 226 ? 4.322 12.020 -13.926 1.00 73.12 226 LYS A C 1
ATOM 1795 O O . LYS A 1 226 ? 4.585 12.074 -15.126 1.00 73.12 226 LYS A O 1
ATOM 1800 N N . GLU A 1 227 ? 5.265 11.953 -12.991 1.00 72.06 227 GLU A N 1
ATOM 1801 C CA . GLU A 1 227 ? 6.695 11.898 -13.300 1.00 72.06 227 GLU A CA 1
ATOM 1802 C C . GLU A 1 227 ? 7.044 10.636 -14.104 1.00 72.06 227 GLU A C 1
ATOM 1804 O O . GLU A 1 227 ? 7.720 10.716 -15.134 1.00 72.06 227 GLU A O 1
ATOM 1809 N N . LYS A 1 228 ? 6.512 9.474 -13.702 1.00 66.88 228 LYS A N 1
ATOM 1810 C CA . LYS A 1 228 ? 6.709 8.208 -14.423 1.00 66.88 228 LYS A CA 1
ATOM 1811 C C . LYS A 1 228 ? 6.040 8.189 -15.793 1.00 66.88 228 LYS A C 1
ATOM 1813 O O . LYS A 1 228 ? 6.647 7.700 -16.739 1.00 66.88 228 LYS A O 1
ATOM 1818 N N . MET A 1 229 ? 4.863 8.793 -15.956 1.00 64.31 229 MET A N 1
ATOM 1819 C CA . MET A 1 229 ? 4.272 9.019 -17.281 1.00 64.31 229 MET A CA 1
ATOM 1820 C C . MET A 1 229 ? 5.170 9.903 -18.153 1.00 64.31 229 MET A C 1
ATOM 1822 O O . MET A 1 229 ? 5.315 9.632 -19.341 1.00 64.31 229 MET A O 1
ATOM 1826 N N . GLY A 1 230 ? 5.816 10.920 -17.576 1.00 60.56 230 GLY A N 1
ATOM 1827 C CA . GLY A 1 230 ? 6.807 11.740 -18.275 1.00 60.56 230 GLY A CA 1
ATOM 1828 C C . GLY A 1 230 ? 8.018 10.930 -18.746 1.00 60.56 230 GLY A C 1
ATOM 1829 O O . GLY A 1 230 ? 8.465 11.104 -19.879 1.00 60.56 230 GLY A O 1
ATOM 1830 N N . ILE A 1 231 ? 8.507 10.003 -17.917 1.00 59.34 231 ILE A N 1
ATOM 1831 C CA . ILE A 1 231 ? 9.551 9.044 -18.304 1.00 59.34 231 ILE A CA 1
ATOM 1832 C C . ILE A 1 231 ? 9.040 8.143 -19.431 1.00 59.34 231 ILE A C 1
ATOM 1834 O O . ILE A 1 231 ? 9.672 8.104 -20.479 1.00 59.34 231 ILE A O 1
ATOM 1838 N N . ASN A 1 232 ? 7.866 7.521 -19.299 1.00 60.53 232 ASN A N 1
ATOM 1839 C CA . ASN A 1 232 ? 7.297 6.662 -20.344 1.00 60.53 232 ASN A CA 1
ATOM 1840 C C . ASN A 1 232 ? 7.115 7.400 -21.678 1.00 60.53 232 ASN A C 1
ATOM 1842 O O . ASN A 1 232 ? 7.465 6.860 -22.718 1.00 60.53 232 ASN A O 1
ATOM 1846 N N . GLN A 1 233 ? 6.698 8.669 -21.662 1.00 65.19 233 GLN A N 1
ATOM 1847 C CA . GLN A 1 233 ? 6.636 9.504 -22.867 1.00 65.19 233 GLN A CA 1
ATOM 1848 C C . GLN A 1 233 ? 8.016 9.795 -23.473 1.00 65.19 233 GLN A C 1
ATOM 1850 O O . GLN A 1 233 ? 8.147 9.910 -24.693 1.00 65.19 233 GLN A O 1
ATOM 1855 N N . GLN A 1 234 ? 9.059 9.967 -22.653 1.00 62.53 234 GLN A N 1
ATOM 1856 C CA . GLN A 1 234 ? 10.431 10.081 -23.158 1.00 62.53 234 GLN A CA 1
ATOM 1857 C C . GLN A 1 234 ? 10.887 8.769 -23.795 1.00 62.53 234 GLN A C 1
ATOM 1859 O O . GLN A 1 234 ? 11.508 8.794 -24.857 1.00 62.53 234 GLN A O 1
ATOM 1864 N N . LEU A 1 235 ? 10.546 7.641 -23.177 1.00 61.12 235 LEU A N 1
ATOM 1865 C CA . LEU A 1 235 ? 10.859 6.317 -23.688 1.00 61.12 235 LEU A CA 1
ATOM 1866 C C . LEU A 1 235 ? 10.102 6.016 -24.999 1.00 61.12 235 LEU A C 1
ATOM 1868 O O . LEU A 1 235 ? 10.718 5.531 -25.946 1.00 61.12 235 LEU A O 1
ATOM 1872 N N . ASP A 1 236 ? 8.826 6.399 -25.116 1.00 63.09 236 ASP A N 1
ATOM 1873 C CA . ASP A 1 236 ? 8.035 6.285 -26.352 1.00 63.09 236 ASP A CA 1
ATOM 1874 C C . ASP A 1 236 ? 8.659 7.104 -27.487 1.00 63.09 236 ASP A C 1
ATOM 1876 O O . ASP A 1 236 ? 8.876 6.602 -28.588 1.00 63.09 236 ASP A O 1
ATOM 1880 N N . LYS A 1 237 ? 9.074 8.346 -27.202 1.00 66.44 237 LYS A N 1
ATOM 1881 C CA . LYS A 1 237 ? 9.789 9.188 -28.177 1.00 66.44 237 LYS A CA 1
ATOM 1882 C C . LYS A 1 237 ? 11.111 8.565 -28.632 1.00 66.44 237 LYS A C 1
ATOM 1884 O O . LYS A 1 237 ? 11.531 8.787 -29.768 1.00 66.44 237 LYS A O 1
ATOM 1889 N N . ILE A 1 238 ? 11.800 7.826 -27.762 1.00 58.53 238 ILE A N 1
ATOM 1890 C CA . ILE A 1 238 ? 13.027 7.094 -28.113 1.00 58.53 238 ILE A CA 1
ATOM 1891 C C . ILE A 1 238 ? 12.692 5.863 -28.967 1.00 58.53 238 ILE A C 1
ATOM 1893 O O . ILE A 1 238 ? 13.405 5.589 -29.938 1.00 58.53 238 ILE A O 1
ATOM 1897 N N . ARG A 1 239 ? 11.599 5.154 -28.662 1.00 59.81 239 ARG A N 1
ATOM 1898 C CA . ARG A 1 239 ? 11.099 4.028 -29.463 1.00 59.81 239 ARG A CA 1
ATOM 1899 C C . ARG A 1 239 ? 10.760 4.468 -30.887 1.00 59.81 239 ARG A C 1
ATOM 1901 O O . ARG A 1 239 ? 11.260 3.867 -31.836 1.00 59.81 239 ARG A O 1
ATOM 1908 N N . ASP A 1 240 ? 10.020 5.563 -31.035 1.00 62.91 240 ASP A N 1
ATOM 1909 C CA . ASP A 1 240 ? 9.621 6.101 -32.340 1.00 62.91 240 ASP A CA 1
ATOM 1910 C C . ASP A 1 240 ? 10.838 6.536 -33.168 1.00 62.91 240 ASP A C 1
ATOM 1912 O O . ASP A 1 240 ? 10.976 6.151 -34.330 1.00 62.91 240 ASP A O 1
ATOM 1916 N N . LYS A 1 241 ? 11.806 7.225 -32.542 1.00 59.47 241 LYS A N 1
ATOM 1917 C CA . LYS A 1 241 ? 13.087 7.561 -33.189 1.00 59.47 241 LYS A CA 1
ATOM 1918 C C . LYS A 1 241 ? 13.864 6.319 -33.625 1.00 59.47 241 LYS A C 1
ATOM 1920 O O . LYS A 1 241 ? 14.466 6.322 -34.698 1.00 59.47 241 LYS A O 1
ATOM 1925 N N . THR A 1 242 ? 13.866 5.258 -32.821 1.00 53.34 242 THR A N 1
ATOM 1926 C CA . THR A 1 242 ? 14.572 4.008 -33.147 1.00 53.34 242 THR A CA 1
ATOM 1927 C C . THR A 1 242 ? 13.900 3.282 -34.322 1.00 53.34 242 THR A C 1
ATOM 1929 O O . THR A 1 242 ? 14.602 2.819 -35.222 1.00 53.34 242 THR A O 1
ATOM 1932 N N . SER A 1 243 ? 12.562 3.269 -34.376 1.00 53.84 243 SER A N 1
ATOM 1933 C CA . SER A 1 243 ? 11.768 2.748 -35.503 1.00 53.84 243 SER A CA 1
ATOM 1934 C C . SER A 1 243 ? 12.028 3.528 -36.801 1.00 53.84 243 SER A C 1
ATOM 1936 O O . SER A 1 243 ? 12.271 2.933 -37.854 1.00 53.84 243 SER A O 1
ATOM 1938 N N . ASP A 1 244 ? 12.056 4.862 -36.742 1.00 51.81 244 ASP A N 1
ATOM 1939 C CA . ASP A 1 244 ? 12.307 5.702 -37.922 1.00 51.81 244 ASP A CA 1
ATOM 1940 C C . ASP A 1 244 ? 13.747 5.580 -38.434 1.00 51.81 244 ASP A C 1
ATOM 1942 O O . ASP A 1 244 ? 13.989 5.566 -39.646 1.00 51.81 244 ASP A O 1
ATOM 1946 N N . THR A 1 245 ? 14.710 5.412 -37.524 1.00 49.62 245 THR A N 1
ATOM 1947 C CA . THR A 1 245 ? 16.115 5.164 -37.878 1.00 49.62 245 THR A CA 1
ATOM 1948 C C . THR A 1 245 ? 16.282 3.792 -38.537 1.00 49.62 245 THR A C 1
ATOM 1950 O O . THR A 1 245 ? 17.030 3.664 -39.504 1.00 49.62 245 THR A O 1
ATOM 1953 N N . GLN A 1 246 ? 15.537 2.772 -38.096 1.00 49.69 246 GLN A N 1
ATOM 1954 C CA . GLN A 1 246 ? 15.522 1.461 -38.751 1.00 49.69 246 GLN A CA 1
ATOM 1955 C C . GLN A 1 246 ? 14.822 1.478 -40.114 1.00 49.69 246 GLN A C 1
ATOM 1957 O O . GLN A 1 246 ? 15.316 0.837 -41.039 1.00 49.69 246 GLN A O 1
ATOM 1962 N N . LYS A 1 247 ? 13.722 2.225 -40.284 1.00 52.62 247 LYS A N 1
ATOM 1963 C CA . LYS A 1 247 ? 13.084 2.409 -41.601 1.00 52.62 247 LYS A CA 1
ATOM 1964 C C . LYS A 1 247 ? 14.024 3.091 -42.593 1.00 52.62 247 LYS A C 1
ATOM 1966 O O . LYS A 1 247 ? 14.150 2.614 -43.717 1.00 52.62 247 LYS A O 1
ATOM 1971 N N . LYS A 1 248 ? 14.739 4.141 -42.170 1.00 48.16 248 LYS A N 1
ATOM 1972 C CA . LYS A 1 248 ? 15.771 4.788 -42.997 1.00 48.16 248 LYS A CA 1
ATOM 1973 C C . LYS A 1 248 ? 16.934 3.853 -43.316 1.00 48.16 248 LYS A C 1
ATOM 1975 O O . LYS A 1 248 ? 17.275 3.720 -44.482 1.00 48.16 248 LYS A O 1
ATOM 1980 N N . ALA A 1 249 ? 17.478 3.140 -42.330 1.00 47.81 249 ALA A N 1
ATOM 1981 C CA . ALA A 1 249 ? 18.582 2.204 -42.554 1.00 47.81 249 ALA A CA 1
ATOM 1982 C C . ALA A 1 249 ? 18.185 1.013 -43.447 1.00 47.81 249 ALA A C 1
ATOM 1984 O O . ALA A 1 249 ? 19.001 0.515 -44.220 1.00 47.81 249 ALA A O 1
ATOM 1985 N N . LYS A 1 250 ? 16.931 0.548 -43.363 1.00 48.06 250 LYS A N 1
ATOM 1986 C CA . LYS A 1 250 ? 16.397 -0.503 -44.236 1.00 48.06 250 LYS A CA 1
ATOM 1987 C C . LYS A 1 250 ? 16.215 0.017 -45.662 1.00 48.06 250 LYS A C 1
ATOM 1989 O O . LYS A 1 250 ? 16.639 -0.672 -46.578 1.00 48.06 250 LYS A O 1
ATOM 1994 N N . ASN A 1 251 ? 15.698 1.235 -45.838 1.00 49.69 251 ASN A N 1
ATOM 1995 C CA . ASN A 1 251 ? 15.605 1.877 -47.152 1.00 49.69 251 ASN A CA 1
ATOM 1996 C C . ASN A 1 251 ? 16.983 2.145 -47.769 1.00 49.69 251 ASN A C 1
ATOM 1998 O O . ASN A 1 251 ? 17.182 1.798 -48.922 1.00 49.69 251 ASN A O 1
ATOM 2002 N N . GLU A 1 252 ? 17.960 2.647 -47.011 1.00 48.41 252 GLU A N 1
ATOM 2003 C CA . GLU A 1 252 ? 19.328 2.868 -47.511 1.00 48.41 252 GLU A CA 1
ATOM 2004 C C . GLU A 1 252 ? 20.033 1.557 -47.880 1.00 48.41 252 GLU A C 1
ATOM 2006 O O . GLU A 1 252 ? 20.815 1.509 -48.829 1.00 48.41 252 GLU A O 1
ATOM 2011 N N . LYS A 1 253 ? 19.772 0.469 -47.142 1.00 51.56 253 LYS A N 1
ATOM 2012 C CA . LYS A 1 253 ? 20.315 -0.854 -47.467 1.00 51.56 253 LYS A CA 1
ATOM 2013 C C . LYS A 1 253 ? 19.651 -1.439 -48.714 1.00 51.56 253 LYS A C 1
ATOM 2015 O O . LYS A 1 253 ? 20.353 -2.040 -49.520 1.00 51.56 253 LYS A O 1
ATOM 2020 N N . THR A 1 254 ? 18.344 -1.239 -48.890 1.00 50.47 254 THR A N 1
ATOM 2021 C CA . THR A 1 254 ? 17.624 -1.618 -50.113 1.00 50.47 254 THR A CA 1
ATOM 2022 C C . THR A 1 254 ? 18.092 -0.787 -51.310 1.00 50.47 254 THR A C 1
ATOM 2024 O O . THR A 1 254 ? 18.431 -1.375 -52.326 1.00 50.47 254 THR A O 1
ATOM 2027 N N . GLU A 1 255 ? 18.252 0.533 -51.172 1.00 52.38 255 GLU A N 1
ATOM 2028 C CA . GLU A 1 255 ? 18.787 1.407 -52.229 1.00 52.38 255 GLU A CA 1
ATOM 2029 C C . GLU A 1 255 ? 20.234 1.054 -52.593 1.00 52.38 255 GLU A C 1
ATOM 2031 O O . GLU A 1 255 ? 20.586 1.047 -53.768 1.00 52.38 255 GLU A O 1
ATOM 2036 N N . ARG A 1 256 ? 21.088 0.705 -51.619 1.00 55.78 256 ARG A N 1
ATOM 2037 C CA . ARG A 1 256 ? 22.447 0.213 -51.910 1.00 55.78 256 ARG A CA 1
ATOM 2038 C C . ARG A 1 256 ? 22.445 -1.118 -52.652 1.00 55.78 256 ARG A C 1
ATOM 2040 O O . ARG A 1 256 ? 23.310 -1.322 -53.496 1.00 55.78 256 ARG A O 1
ATOM 2047 N N . ILE A 1 257 ? 21.521 -2.021 -52.326 1.00 52.72 257 ILE A N 1
ATOM 2048 C CA . ILE A 1 257 ? 21.379 -3.303 -53.027 1.00 52.72 257 ILE A CA 1
ATOM 2049 C C . ILE A 1 257 ? 20.844 -3.069 -54.445 1.00 52.72 257 ILE A C 1
ATOM 2051 O O . ILE A 1 257 ? 21.412 -3.606 -55.387 1.00 52.72 257 ILE A O 1
ATOM 2055 N N . GLU A 1 258 ? 19.840 -2.210 -54.627 1.00 52.41 258 GLU A N 1
ATOM 2056 C CA . GLU A 1 258 ? 19.325 -1.830 -55.950 1.00 52.41 258 GLU A CA 1
ATOM 2057 C C . GLU A 1 258 ? 20.386 -1.123 -56.806 1.00 52.41 258 GLU A C 1
ATOM 2059 O O . GLU A 1 258 ? 20.497 -1.406 -57.998 1.00 52.41 258 GLU A O 1
ATOM 2064 N N . GLN A 1 259 ? 21.217 -0.260 -56.213 1.00 54.84 259 GLN A N 1
ATOM 2065 C CA . GLN A 1 259 ? 22.342 0.391 -56.897 1.00 54.84 259 GLN A CA 1
ATOM 2066 C C . GLN A 1 259 ? 23.464 -0.582 -57.275 1.00 54.84 259 GLN A C 1
ATOM 2068 O O . GLN A 1 259 ? 24.134 -0.363 -58.280 1.00 54.84 259 GLN A O 1
ATOM 2073 N N . LEU A 1 260 ? 23.699 -1.633 -56.483 1.00 55.25 260 LEU A N 1
ATOM 2074 C CA . LEU A 1 260 ? 24.669 -2.680 -56.817 1.00 55.25 260 LEU A CA 1
ATOM 2075 C C . LEU A 1 260 ? 24.141 -3.586 -57.936 1.00 55.25 260 LEU A C 1
ATOM 2077 O O . LEU A 1 260 ? 24.869 -3.816 -58.896 1.00 55.25 260 LEU A O 1
ATOM 2081 N N . LEU A 1 261 ? 22.868 -3.991 -57.873 1.00 53.06 261 LEU A N 1
ATOM 2082 C CA . LEU A 1 261 ? 22.210 -4.790 -58.915 1.00 53.06 261 LEU A CA 1
ATOM 2083 C C . LEU A 1 261 ? 22.159 -4.049 -60.262 1.00 53.06 261 LEU A C 1
ATOM 2085 O O . LEU A 1 261 ? 22.569 -4.592 -61.281 1.00 53.06 261 LEU A O 1
ATOM 2089 N N . THR A 1 262 ? 21.776 -2.766 -60.273 1.00 57.28 262 THR A N 1
ATOM 2090 C CA . THR A 1 262 ? 21.790 -1.949 -61.508 1.00 57.28 262 THR A CA 1
ATOM 2091 C C . THR A 1 262 ? 23.196 -1.657 -62.036 1.00 57.28 262 THR A C 1
ATOM 2093 O O . THR A 1 262 ? 23.349 -1.269 -63.197 1.00 57.28 262 THR A O 1
ATOM 2096 N N . LYS A 1 263 ? 24.238 -1.803 -61.209 1.00 59.09 263 LYS A N 1
ATOM 2097 C CA . LYS A 1 263 ? 25.630 -1.656 -61.643 1.00 59.09 263 LYS A CA 1
ATOM 2098 C C . LYS A 1 263 ? 26.162 -2.952 -62.259 1.00 59.09 263 LYS A C 1
ATOM 2100 O O . LYS A 1 263 ? 26.801 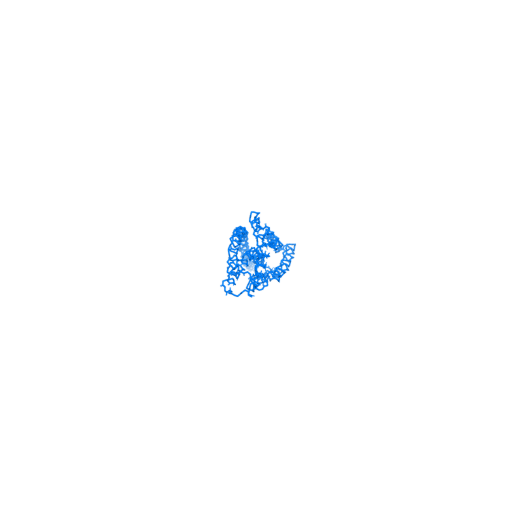-2.860 -63.301 1.00 59.09 263 LYS A O 1
ATOM 2105 N N . GLU A 1 264 ? 25.831 -4.113 -61.690 1.00 57.12 264 GLU A N 1
ATOM 2106 C CA . GLU A 1 264 ? 26.108 -5.426 -62.297 1.00 57.12 264 GLU A CA 1
ATOM 2107 C C . GLU A 1 264 ? 25.397 -5.580 -63.652 1.00 57.12 264 GLU A C 1
ATOM 2109 O O . GLU A 1 264 ? 26.057 -5.890 -64.638 1.00 57.12 264 GLU A O 1
ATOM 2114 N N . GLU A 1 265 ? 24.112 -5.220 -63.763 1.00 56.94 265 GLU A N 1
ATOM 2115 C CA . GLU A 1 265 ? 23.373 -5.274 -65.042 1.00 56.94 265 GLU A CA 1
ATOM 2116 C C . GLU A 1 265 ? 23.968 -4.342 -66.120 1.00 56.94 265 GLU A C 1
ATOM 2118 O O . GLU A 1 265 ? 23.956 -4.645 -67.314 1.00 56.94 265 GLU A O 1
ATOM 2123 N N . ARG A 1 266 ? 24.530 -3.190 -65.720 1.00 56.97 266 ARG A N 1
ATOM 2124 C CA . ARG A 1 266 ? 25.221 -2.264 -66.640 1.00 56.97 266 ARG A CA 1
ATOM 2125 C C . ARG A 1 266 ? 26.619 -2.737 -67.034 1.00 56.97 266 ARG A C 1
ATOM 2127 O O . ARG A 1 266 ? 27.088 -2.362 -68.110 1.00 56.97 266 ARG A O 1
ATOM 2134 N N . GLU A 1 267 ? 27.297 -3.489 -66.173 1.00 57.25 267 GLU A N 1
ATOM 2135 C CA . GLU A 1 267 ? 28.604 -4.085 -66.464 1.00 57.25 267 GLU A CA 1
ATOM 2136 C C . GLU A 1 267 ? 28.455 -5.332 -67.354 1.00 57.25 267 GLU A C 1
ATOM 2138 O O . GLU A 1 267 ? 29.233 -5.479 -68.299 1.00 57.25 267 GLU A O 1
ATOM 2143 N N . GLU A 1 268 ? 27.400 -6.136 -67.179 1.00 55.41 268 GLU A N 1
ATOM 2144 C CA . GLU A 1 268 ? 27.039 -7.222 -68.106 1.00 55.41 268 GLU A CA 1
ATOM 2145 C C . GLU A 1 268 ? 26.664 -6.685 -69.496 1.00 55.41 268 GLU A C 1
ATOM 2147 O O . GLU A 1 268 ? 27.231 -7.128 -70.495 1.00 55.41 268 GLU A O 1
ATOM 2152 N N . ALA A 1 269 ? 25.828 -5.642 -69.582 1.00 52.06 269 ALA A N 1
ATOM 2153 C CA . ALA A 1 269 ? 25.470 -5.024 -70.864 1.00 52.06 269 ALA A CA 1
ATOM 2154 C C . ALA A 1 269 ? 26.674 -4.387 -71.597 1.00 52.06 269 ALA A C 1
ATOM 2156 O O . ALA A 1 269 ? 26.722 -4.364 -72.829 1.00 52.06 269 ALA A O 1
ATOM 2157 N N . LYS A 1 270 ? 27.673 -3.876 -70.860 1.00 56.53 270 LYS A N 1
ATOM 2158 C CA . LYS A 1 270 ? 28.934 -3.391 -71.450 1.00 56.53 270 LYS A CA 1
ATOM 2159 C C . LYS A 1 270 ? 29.833 -4.531 -71.924 1.00 56.53 270 LYS A C 1
ATOM 2161 O O . LYS A 1 270 ? 30.414 -4.413 -72.998 1.00 56.53 270 LYS A O 1
ATOM 2166 N N . SER A 1 271 ? 29.911 -5.629 -71.174 1.00 53.03 271 SER A N 1
ATOM 2167 C CA . SER A 1 271 ? 30.670 -6.820 -71.572 1.00 53.03 271 SER A CA 1
ATOM 2168 C C . SER A 1 271 ? 30.095 -7.482 -72.831 1.00 53.03 271 SER A C 1
ATOM 2170 O O . SER A 1 271 ? 30.853 -7.928 -73.694 1.00 53.03 271 SER A O 1
ATOM 2172 N N . GLU A 1 272 ? 28.769 -7.512 -72.977 1.00 53.94 272 GLU A N 1
ATOM 2173 C CA . GLU A 1 272 ? 28.106 -8.015 -74.187 1.00 53.94 272 GLU A CA 1
ATOM 2174 C C . GLU A 1 272 ? 28.286 -7.072 -75.388 1.00 53.94 272 GLU A C 1
ATOM 2176 O O . GLU A 1 272 ? 28.514 -7.536 -76.505 1.00 53.94 272 GLU A O 1
ATOM 2181 N N . SER A 1 273 ? 28.286 -5.753 -75.159 1.00 51.44 273 SER A N 1
ATOM 2182 C CA . SER A 1 273 ? 28.609 -4.752 -76.185 1.00 51.44 273 SER A CA 1
ATOM 2183 C C . SER A 1 273 ? 30.052 -4.858 -76.691 1.00 51.44 273 SER A C 1
ATOM 2185 O O . SER A 1 273 ? 30.277 -4.645 -77.879 1.00 51.44 273 SER A O 1
ATOM 2187 N N . GLU A 1 274 ? 31.020 -5.159 -75.820 1.00 53.41 274 GLU A N 1
ATOM 2188 C CA . GLU A 1 274 ? 32.435 -5.300 -76.200 1.00 53.41 274 GLU A CA 1
ATOM 2189 C C . GLU A 1 274 ? 32.684 -6.584 -77.013 1.00 53.41 274 GLU A C 1
ATOM 2191 O O . GLU A 1 274 ? 33.421 -6.557 -78.000 1.00 53.41 274 GLU A O 1
ATOM 2196 N N . LYS A 1 275 ? 31.989 -7.685 -76.690 1.00 55.34 275 LYS A N 1
ATOM 2197 C CA . LYS A 1 275 ? 32.045 -8.926 -77.486 1.00 55.34 275 LYS A CA 1
ATOM 2198 C C . LYS A 1 275 ? 31.455 -8.757 -78.888 1.00 55.34 275 LYS A C 1
ATOM 2200 O O . LYS A 1 275 ? 32.029 -9.268 -79.846 1.00 55.34 275 LYS A O 1
ATOM 2205 N N . ALA A 1 276 ? 30.363 -8.001 -79.023 1.00 54.34 276 ALA A N 1
ATOM 2206 C CA . ALA A 1 276 ? 29.760 -7.717 -80.326 1.00 54.34 276 ALA A CA 1
ATOM 2207 C C . ALA A 1 276 ? 30.687 -6.882 -81.236 1.00 54.34 276 ALA A C 1
ATOM 2209 O O . ALA A 1 276 ? 30.739 -7.108 -82.445 1.00 54.34 276 ALA A O 1
ATOM 2210 N N . THR A 1 277 ? 31.464 -5.951 -80.669 1.00 52.09 277 THR A N 1
ATOM 2211 C CA . THR A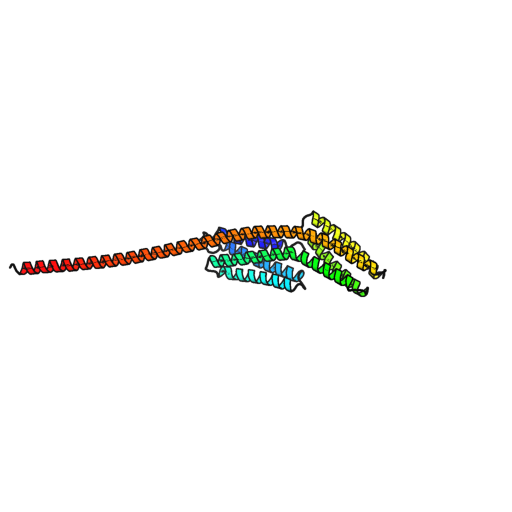 1 277 ? 32.435 -5.145 -81.433 1.00 52.09 277 THR A CA 1
ATOM 2212 C C . THR A 1 277 ? 33.694 -5.914 -81.838 1.00 52.09 277 THR A C 1
ATOM 2214 O O . THR A 1 277 ? 34.277 -5.618 -82.887 1.00 52.09 277 THR A O 1
ATOM 2217 N N . ASP A 1 278 ? 34.101 -6.915 -81.054 1.00 51.62 278 ASP A N 1
ATOM 2218 C CA . ASP A 1 278 ? 35.236 -7.781 -81.390 1.00 51.62 278 ASP A CA 1
ATOM 2219 C C . ASP A 1 278 ? 34.886 -8.758 -82.523 1.00 51.62 278 ASP A C 1
ATOM 2221 O O . ASP A 1 278 ? 35.688 -8.935 -83.443 1.00 51.62 278 ASP A O 1
ATOM 2225 N N . GLU A 1 279 ? 33.676 -9.328 -82.534 1.00 57.88 279 GLU A N 1
ATOM 2226 C CA . GLU A 1 279 ? 33.215 -10.196 -83.630 1.00 57.88 279 GLU A CA 1
ATOM 2227 C C . GLU A 1 279 ? 33.120 -9.442 -84.968 1.00 57.88 279 GLU A C 1
ATOM 2229 O O . GLU A 1 279 ? 33.626 -9.929 -85.982 1.00 57.88 279 GLU A O 1
ATOM 2234 N N . GLU A 1 280 ? 32.601 -8.208 -84.973 1.00 54.31 280 GLU A N 1
ATOM 2235 C CA . GLU A 1 280 ? 32.531 -7.370 -86.183 1.00 54.31 280 GLU A CA 1
ATOM 2236 C C . GLU A 1 280 ? 33.933 -6.957 -86.693 1.00 54.31 280 GLU A C 1
ATOM 2238 O O . GLU A 1 280 ? 34.174 -6.820 -87.899 1.00 54.31 280 GLU A O 1
ATOM 2243 N N . SER A 1 281 ? 34.895 -6.786 -85.778 1.00 54.22 281 SER A N 1
ATOM 2244 C CA . SER A 1 281 ? 36.289 -6.448 -86.102 1.00 54.22 281 SER A CA 1
ATOM 2245 C C . SER A 1 281 ? 37.070 -7.649 -86.649 1.00 54.22 281 SER A C 1
ATOM 2247 O O . SER A 1 281 ? 37.895 -7.493 -87.557 1.00 54.22 281 SER A O 1
ATOM 2249 N N . ILE A 1 282 ? 36.784 -8.858 -86.154 1.00 60.12 282 ILE A N 1
ATOM 2250 C CA . ILE A 1 282 ? 37.340 -10.115 -86.672 1.00 60.12 282 ILE A CA 1
ATOM 2251 C C . ILE A 1 282 ? 36.794 -10.398 -88.078 1.00 60.12 282 ILE A C 1
ATOM 2253 O O . ILE A 1 282 ? 37.569 -10.758 -88.968 1.00 60.12 282 ILE A O 1
ATOM 2257 N N . GLU A 1 283 ? 35.501 -10.174 -88.319 1.00 62.78 283 GLU A N 1
ATOM 2258 C CA . GLU A 1 283 ? 34.867 -10.410 -89.621 1.00 62.78 283 GLU A CA 1
ATOM 2259 C C . GLU A 1 283 ? 35.407 -9.459 -90.711 1.00 62.78 283 GLU A C 1
ATOM 2261 O O . GLU A 1 283 ? 35.744 -9.895 -91.818 1.00 62.78 283 GLU A O 1
ATOM 2266 N N . LYS A 1 284 ? 35.637 -8.178 -90.376 1.00 61.94 284 LYS A N 1
ATOM 2267 C CA . LYS A 1 284 ? 36.319 -7.217 -91.269 1.00 61.94 284 LYS A CA 1
ATOM 2268 C C . LYS A 1 284 ? 37.771 -7.604 -91.556 1.00 61.94 284 LYS A C 1
ATOM 2270 O O . LYS A 1 284 ? 38.215 -7.504 -92.700 1.00 61.94 284 LYS A O 1
ATOM 2275 N N . CYS A 1 285 ? 38.516 -8.092 -90.561 1.00 52.03 285 CYS A N 1
ATOM 2276 C CA . CYS A 1 285 ? 39.879 -8.587 -90.782 1.00 52.03 285 CYS A CA 1
ATOM 2277 C C . CYS A 1 285 ? 39.902 -9.802 -91.724 1.00 52.03 285 CYS A C 1
ATOM 2279 O O . CYS A 1 285 ? 40.759 -9.886 -92.606 1.00 52.03 285 CYS A O 1
ATOM 2281 N N . GLN A 1 286 ? 38.946 -10.724 -91.584 1.00 62.56 286 GLN A N 1
ATOM 2282 C CA . GLN A 1 286 ? 38.825 -11.892 -92.461 1.00 62.56 286 GLN A CA 1
ATOM 2283 C C . GLN A 1 286 ? 38.469 -11.505 -93.905 1.00 62.56 286 GLN A C 1
ATOM 2285 O O . GLN A 1 286 ? 39.033 -12.080 -94.840 1.00 62.56 286 GLN A O 1
ATOM 2290 N N . GLN A 1 287 ? 37.616 -10.495 -94.110 1.00 66.12 287 GLN A N 1
ATOM 2291 C CA . GLN A 1 287 ? 37.325 -9.954 -95.444 1.00 66.12 287 GLN A CA 1
ATOM 2292 C C . GLN A 1 287 ? 38.561 -9.329 -96.106 1.00 66.12 287 GLN A C 1
ATOM 2294 O O . GLN A 1 287 ? 38.852 -9.640 -97.261 1.00 66.12 287 GLN A O 1
ATOM 2299 N N . ILE A 1 288 ? 39.349 -8.536 -95.371 1.00 61.59 288 ILE A N 1
ATOM 2300 C CA . ILE A 1 288 ? 40.584 -7.917 -95.890 1.00 61.59 288 ILE A CA 1
ATOM 2301 C C . ILE A 1 288 ? 41.617 -8.981 -96.303 1.00 61.59 288 ILE A C 1
ATOM 2303 O O . ILE A 1 288 ? 42.289 -8.850 -97.334 1.00 61.59 288 ILE A O 1
ATOM 2307 N N . VAL A 1 289 ? 41.735 -10.067 -95.529 1.00 56.78 289 VAL A N 1
ATOM 2308 C CA . VAL A 1 289 ? 42.603 -11.206 -95.871 1.00 56.78 289 VAL A CA 1
ATOM 2309 C C . VAL A 1 289 ? 42.103 -11.917 -97.134 1.00 56.78 289 VAL A C 1
ATOM 2311 O O . VAL A 1 289 ? 42.908 -12.216 -98.019 1.00 56.78 289 VAL A O 1
ATOM 2314 N N . ALA A 1 290 ? 40.793 -12.141 -97.261 1.00 60.75 290 ALA A N 1
ATOM 2315 C CA . ALA A 1 290 ? 40.199 -12.780 -98.435 1.00 60.75 290 ALA A CA 1
ATOM 2316 C C . ALA A 1 290 ? 40.359 -11.939 -99.719 1.00 60.75 290 ALA A C 1
ATOM 2318 O O . ALA A 1 290 ? 40.630 -12.487 -100.789 1.00 60.75 290 ALA A O 1
ATOM 2319 N N . GLU A 1 291 ? 40.247 -10.613 -99.631 1.00 62.69 291 GLU A N 1
ATOM 2320 C CA . GLU A 1 291 ? 40.442 -9.700 -100.767 1.00 62.69 291 GLU A CA 1
ATOM 2321 C C . GLU A 1 291 ? 41.912 -9.592 -101.192 1.00 62.69 291 GLU A C 1
ATOM 2323 O O . GLU A 1 291 ? 42.220 -9.575 -102.388 1.00 62.69 291 GLU A O 1
ATOM 2328 N N . SER A 1 292 ? 42.838 -9.626 -100.229 1.00 53.03 292 SER A N 1
ATOM 2329 C CA . SER A 1 292 ? 44.281 -9.639 -100.508 1.00 53.03 292 SER A CA 1
ATOM 2330 C C . SER A 1 292 ? 44.740 -10.937 -101.182 1.00 53.03 292 SER A C 1
ATOM 2332 O O . SER A 1 292 ? 45.689 -10.924 -101.964 1.00 53.03 292 SER A O 1
ATOM 2334 N N . GLN A 1 293 ? 44.061 -12.060 -100.921 1.00 58.44 293 GLN A N 1
ATOM 2335 C CA . GLN A 1 293 ? 44.322 -13.342 -101.586 1.00 58.44 293 GLN A CA 1
ATOM 2336 C C . GLN A 1 293 ? 43.734 -13.430 -103.004 1.00 58.44 293 GLN A C 1
ATOM 2338 O O . GLN A 1 293 ? 44.219 -14.232 -103.795 1.00 58.44 293 GLN A O 1
ATOM 2343 N N . ARG A 1 294 ? 42.734 -12.606 -103.351 1.00 60.53 294 ARG A N 1
ATOM 2344 C CA . ARG A 1 294 ? 42.156 -12.533 -104.710 1.00 60.53 294 ARG A CA 1
ATOM 2345 C C . ARG A 1 294 ? 42.915 -11.605 -105.666 1.00 60.53 294 ARG A C 1
ATOM 2347 O O . ARG A 1 294 ? 42.651 -11.643 -106.862 1.00 60.53 294 ARG A O 1
ATOM 2354 N N . SER A 1 295 ? 43.825 -10.776 -105.151 1.00 53.28 295 SER A N 1
ATOM 2355 C CA . SER A 1 295 ? 44.614 -9.808 -105.937 1.00 53.28 295 SER A CA 1
ATOM 2356 C C . SER A 1 295 ? 46.044 -10.282 -106.258 1.00 53.28 295 SER A C 1
ATOM 2358 O O . SER A 1 295 ? 46.896 -9.465 -106.609 1.00 53.28 295 SER A O 1
ATOM 2360 N N . LYS A 1 296 ? 46.321 -11.586 -106.134 1.00 45.94 296 LYS A N 1
ATOM 2361 C CA . LYS A 1 296 ? 47.528 -12.262 -106.641 1.00 45.94 296 LYS A CA 1
ATOM 2362 C C . LYS A 1 296 ? 47.130 -13.282 -107.696 1.00 45.94 296 LYS A C 1
ATOM 2364 O O . LYS A 1 296 ? 47.927 -13.450 -108.642 1.00 45.94 296 LYS A O 1
#

Organism: NCBI:txid370355

pLDDT: mean 75.28, std 13.55, range [36.47, 92.62]